Protein AF-A0A165S3S9-F1 (afdb_monomer)

Organism: NCBI:txid1314782

pLDDT: mean 87.96, std 10.77, range [38.91, 96.81]

Radius of gyration: 16.42 Å; Cα contacts (8 Å, |Δi|>4): 487; chains: 1; bounding box: 50×32×56 Å

Mean predicted aligned error: 6.02 Å

Foldseek 3Di:
DDDPPDPQPDAQPLCPPLDSPKHQWDWAWFKAWAFPPDDAPDQQHFTWFWAWDDDDDFKTKTFTFGPQRPDTDPRWTWIRDSQWIAIPSQQWTFDPLPDAADTTMTMAGNVGYDDGDSFWMWHQDDPGSVRFTWIDGSSHFWQWKWFWFDDDGTGTGIGGNRDPPDPRTDPVRIGITGMGIGHD

Nearest PDB structures (foldseek):
  5jmc-assembly2_C  TM=3.400E-01  e=2.237E-01  Clostridium botulinum
  6f0o-assembly1_A  TM=3.111E-01  e=2.014E-01  Clostridium botulinum A3 str. Loch Maree
  7wah-assembly1_A  TM=1.449E-01  e=6.756E-01  Desulfonema ishimotonii
  3gvz-assembly2_B  TM=1.678E-01  e=2.654E+00  Chromobacterium violaceum ATCC 12472
  4qfw-assembly2_B  TM=2.940E-01  e=7.605E+00  Yersinia pestis

Secondary structure (DSSP, 8-state):
-PPPPP------GGGTTS-TT-BSEEEEEEEEEEESSS--SSTT-EEEEEEEEEEETTEEEEEEEETTSSS--TT--EEEETTEEEETTTTEEE-STTSTTEE-EEEEETTEEPPPPTTEEEE--SSSGGG--EEEETTBSS-EEEEEEPSSS--EEEEES--TT-SSEEEEEEEEEEEEEEE-

Solvent-accessible surface area (backbone atoms only — not comparable to full-atom values): 9590 Å² total; per-residue (Å²): 135,83,77,79,77,76,78,77,74,84,63,36,78,33,44,60,88,55,56,97,71,40,40,24,66,50,71,64,24,23,48,17,42,24,51,75,78,53,90,55,95,45,68,53,34,49,60,44,30,48,29,86,71,47,77,56,98,51,36,41,35,27,32,37,17,37,82,67,36,93,69,64,49,77,84,47,29,31,33,34,56,65,5,15,40,34,34,67,77,73,48,20,13,33,58,45,61,80,40,75,33,31,54,33,28,28,30,27,41,82,91,38,52,47,87,42,44,52,33,36,24,42,29,77,30,80,86,46,41,75,48,30,28,29,46,21,50,69,59,40,49,78,44,35,21,42,24,37,32,48,74,99,68,66,32,40,29,36,21,27,44,69,45,91,86,40,78,62,37,40,65,90,61,43,44,47,22,34,41,21,48,41,86,97

Sequence (184 aa):
MAMPARIARDLAPSCTGLGSSAFDTLSNFALTAFNTTLPNANSTGTPLILGDDLSYHEYRQSALTTYSYPYPTPNVTFNLEVGGLVANSEDSTAVSAVYSGYEFDFMTDSKGPVTPATIFCGVPSQDACGGNPVLAINGQTNLFSICQRTGGNSFAEVVYNATSKNSGYDLSSCYSVELCIVSA

Structure (mmCIF, N/CA/C/O backbone):
data_AF-A0A165S3S9-F1
#
_entry.id   AF-A0A165S3S9-F1
#
loop_
_atom_site.group_PDB
_atom_site.id
_atom_site.type_symbol
_atom_site.label_atom_id
_atom_site.label_alt_id
_atom_site.label_comp_id
_atom_site.label_asym_id
_atom_site.label_entity_id
_atom_site.label_seq_id
_atom_site.pdbx_PDB_ins_code
_atom_site.Cartn_x
_atom_site.Cartn_y
_atom_site.Cartn_z
_atom_site.occupancy
_atom_site.B_iso_or_equiv
_atom_site.auth_seq_id
_atom_site.auth_comp_id
_atom_site.auth_asym_id
_atom_site.auth_atom_id
_atom_site.pdbx_PDB_model_num
ATOM 1 N N . MET A 1 1 ? -27.826 3.423 36.364 1.00 45.59 1 MET A N 1
ATOM 2 C CA . MET A 1 1 ? -26.355 3.393 36.216 1.00 45.59 1 MET A CA 1
ATOM 3 C C . MET A 1 1 ? -26.035 3.777 34.783 1.00 45.59 1 MET A C 1
ATOM 5 O O . MET A 1 1 ? -26.393 3.029 33.886 1.00 45.59 1 MET A O 1
ATOM 9 N N . ALA A 1 2 ? -25.488 4.973 34.562 1.00 43.62 2 ALA A N 1
ATOM 10 C CA . ALA A 1 2 ? -25.070 5.419 33.235 1.00 43.62 2 ALA A CA 1
ATOM 11 C C . ALA A 1 2 ? -23.684 4.833 32.941 1.00 43.62 2 ALA A C 1
ATOM 13 O O . ALA A 1 2 ? -22.776 4.981 33.759 1.00 43.62 2 ALA A O 1
ATOM 14 N N . MET A 1 3 ? -23.539 4.127 31.818 1.00 38.91 3 MET A N 1
ATOM 15 C CA . MET A 1 3 ? -22.225 3.682 31.358 1.00 38.91 3 MET A CA 1
ATOM 16 C C . MET A 1 3 ? -21.396 4.918 30.986 1.00 38.91 3 MET A C 1
ATOM 18 O O . MET A 1 3 ? -21.929 5.810 30.322 1.00 38.91 3 MET A O 1
ATOM 22 N N . PRO A 1 4 ? -20.124 5.006 31.408 1.00 44.53 4 PRO A N 1
ATOM 23 C CA . PRO A 1 4 ? -19.258 6.099 30.996 1.00 44.53 4 PRO A CA 1
ATOM 24 C C . PRO A 1 4 ? -19.138 6.079 29.470 1.00 44.53 4 PRO A C 1
ATOM 26 O O . PRO A 1 4 ? -18.813 5.048 28.876 1.00 44.53 4 PRO A O 1
ATOM 29 N N . ALA A 1 5 ? -19.442 7.214 28.840 1.00 51.50 5 ALA A N 1
ATOM 30 C CA . ALA A 1 5 ? -19.223 7.402 27.417 1.00 51.50 5 ALA A CA 1
ATOM 31 C C . ALA A 1 5 ? -17.739 7.150 27.132 1.00 51.50 5 ALA A C 1
ATOM 33 O O . ALA A 1 5 ? -16.872 7.791 27.730 1.00 51.50 5 ALA A O 1
ATOM 34 N N . ARG A 1 6 ? -17.437 6.186 26.253 1.00 46.47 6 ARG A N 1
ATOM 35 C CA . ARG A 1 6 ? -16.081 6.045 25.722 1.00 46.47 6 ARG A CA 1
ATOM 36 C C . ARG A 1 6 ? -15.741 7.373 25.059 1.00 46.47 6 ARG A C 1
ATOM 38 O O . ARG A 1 6 ? -16.486 7.819 24.191 1.00 46.47 6 ARG A O 1
ATOM 45 N N . ILE A 1 7 ? -14.658 8.007 25.500 1.00 52.19 7 ILE A N 1
ATOM 46 C CA . ILE A 1 7 ? -14.094 9.166 24.813 1.00 52.19 7 ILE A CA 1
ATOM 47 C C . ILE A 1 7 ? -13.787 8.678 23.399 1.00 52.19 7 ILE A C 1
ATOM 49 O O . ILE A 1 7 ? -12.947 7.794 23.222 1.00 52.19 7 ILE A O 1
ATOM 53 N N . ALA A 1 8 ? -14.550 9.166 22.420 1.00 57.81 8 ALA A N 1
ATOM 54 C CA . ALA A 1 8 ? -14.243 8.936 21.022 1.00 57.81 8 ALA A CA 1
ATOM 55 C C . ALA A 1 8 ? -12.854 9.529 20.803 1.00 57.81 8 ALA A C 1
ATOM 57 O O . ALA A 1 8 ? -12.643 10.719 21.026 1.00 57.81 8 ALA A O 1
ATOM 58 N N . ARG A 1 9 ? -11.883 8.675 20.492 1.00 70.75 9 ARG A N 1
ATOM 59 C CA . ARG A 1 9 ? -10.569 9.151 20.089 1.00 70.75 9 ARG A CA 1
ATOM 60 C C . ARG A 1 9 ? -10.750 9.850 18.747 1.00 70.75 9 ARG A C 1
ATOM 62 O O . ARG A 1 9 ? -11.356 9.267 17.848 1.00 70.75 9 ARG A O 1
ATOM 69 N N . ASP A 1 10 ? -10.226 11.063 18.630 1.00 78.94 10 ASP A N 1
ATOM 70 C CA . ASP A 1 10 ? -10.159 11.746 17.345 1.00 78.94 10 ASP A CA 1
ATOM 71 C C . ASP A 1 10 ? -9.249 10.927 1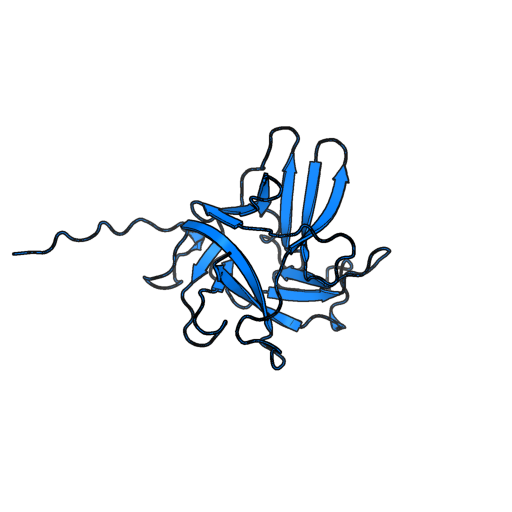6.425 1.00 78.94 10 ASP A C 1
ATOM 73 O O . ASP A 1 10 ? -8.062 10.738 16.706 1.00 78.94 10 ASP A O 1
ATOM 77 N N . LEU A 1 11 ? -9.841 10.369 15.370 1.00 84.25 11 LEU A N 1
ATOM 78 C CA . LEU A 1 11 ? -9.109 9.714 14.292 1.00 84.25 11 LEU A CA 1
ATOM 79 C C . LEU A 1 11 ? -8.249 10.748 13.560 1.00 84.25 11 LEU A C 1
ATOM 81 O O . LEU A 1 11 ? -8.596 11.933 13.516 1.00 84.25 11 LEU A O 1
ATOM 85 N N . ALA A 1 12 ? -7.172 10.291 12.921 1.00 83.12 12 ALA A N 1
ATOM 86 C CA . ALA A 1 12 ? -6.444 11.103 11.955 1.00 83.12 12 ALA A CA 1
ATOM 87 C C . ALA A 1 12 ? -7.421 11.786 10.965 1.00 83.12 12 ALA A C 1
ATOM 89 O O . ALA A 1 12 ? -8.364 11.139 10.491 1.00 83.12 12 ALA A O 1
ATOM 90 N N . PRO A 1 13 ? -7.219 13.073 10.610 1.00 86.62 13 PRO A N 1
ATOM 91 C CA . PRO A 1 13 ? -8.125 13.799 9.713 1.00 86.62 13 PRO A CA 1
ATOM 92 C C . PRO A 1 13 ? -8.366 13.097 8.370 1.00 86.62 13 PRO A C 1
ATOM 94 O O . PRO A 1 13 ? -9.454 13.212 7.805 1.00 86.62 13 PRO A O 1
ATOM 97 N N . SER A 1 14 ? -7.385 12.330 7.891 1.00 86.88 14 SER A N 1
ATOM 98 C CA . SER A 1 14 ? -7.447 11.497 6.684 1.00 86.88 14 SER A CA 1
ATOM 99 C C . SER A 1 14 ? -8.482 10.368 6.745 1.00 86.88 14 SER A C 1
ATOM 101 O O . SER A 1 14 ? -8.914 9.890 5.698 1.00 86.88 14 SER A O 1
ATOM 103 N N . CYS A 1 15 ? -8.929 9.982 7.943 1.00 90.38 15 CYS A N 1
ATOM 104 C CA . CYS A 1 15 ? -9.955 8.961 8.156 1.00 90.38 15 CYS A CA 1
ATOM 105 C C . CYS A 1 15 ? -11.375 9.534 8.253 1.00 90.38 15 CYS A C 1
ATOM 107 O O . CYS A 1 15 ? -12.340 8.792 8.459 1.00 90.38 15 CYS A O 1
ATOM 109 N N . THR A 1 16 ? -11.529 10.854 8.121 1.00 89.31 16 THR A N 1
ATOM 110 C CA . THR A 1 16 ? -12.838 11.508 8.185 1.00 89.31 16 THR A CA 1
ATOM 111 C C . THR A 1 16 ? -13.748 10.986 7.074 1.00 89.31 16 THR A C 1
ATOM 113 O O . THR A 1 16 ? -13.378 10.976 5.906 1.00 89.31 16 THR A O 1
ATOM 116 N N . GLY A 1 17 ? -14.966 10.577 7.433 1.00 87.94 17 GLY A N 1
ATOM 117 C CA . GLY A 1 17 ? -15.966 10.101 6.470 1.00 87.94 17 GLY A CA 1
ATOM 118 C C . GLY A 1 17 ? -15.916 8.600 6.164 1.00 87.94 17 GLY A C 1
ATOM 119 O O . GLY A 1 17 ? -16.824 8.108 5.504 1.00 87.94 17 GLY A O 1
ATOM 120 N N . LEU A 1 18 ? -14.949 7.853 6.711 1.00 90.06 18 LEU A N 1
ATOM 121 C CA . LEU A 1 18 ? -14.844 6.391 6.553 1.00 90.06 18 LEU A CA 1
ATOM 122 C C . LEU A 1 18 ? -15.777 5.585 7.481 1.00 90.06 18 LEU A C 1
ATOM 124 O O . LEU A 1 18 ? -15.717 4.359 7.532 1.00 90.06 18 LEU A O 1
ATOM 128 N N . GLY A 1 19 ? -16.652 6.269 8.223 1.00 87.94 19 GLY A N 1
ATOM 129 C CA . GLY A 1 19 ? -17.571 5.666 9.186 1.00 87.94 19 GLY A CA 1
ATOM 130 C C . GLY A 1 19 ? -17.011 5.594 10.609 1.00 87.94 19 GLY A C 1
ATOM 131 O O . GLY A 1 19 ? -15.822 5.764 10.860 1.00 87.94 19 GLY A O 1
ATOM 132 N N . SER A 1 20 ? -17.893 5.340 11.579 1.00 86.25 20 SER A N 1
ATOM 133 C CA . SER A 1 20 ? -17.573 5.396 13.017 1.00 86.25 20 SER A CA 1
ATOM 134 C C . SER A 1 20 ? -16.689 4.255 13.527 1.00 86.25 20 SER A C 1
ATOM 136 O O . SER A 1 20 ? -16.377 4.206 14.713 1.00 86.25 20 SER A O 1
ATOM 138 N N . SER A 1 21 ? -16.365 3.294 12.666 1.00 91.00 21 SER A N 1
ATOM 139 C CA . SER A 1 21 ? -15.572 2.109 12.999 1.00 91.00 21 SER A CA 1
ATOM 140 C C . SER A 1 21 ? -14.260 2.033 12.216 1.00 91.00 21 SER A C 1
ATOM 142 O O . SER A 1 21 ? -13.526 1.058 12.361 1.00 91.00 21 SER A O 1
ATOM 144 N N . ALA A 1 22 ? -13.937 3.077 11.444 1.00 94.56 22 ALA A N 1
ATOM 145 C CA . ALA A 1 22 ? -12.595 3.264 10.919 1.00 94.56 22 ALA A CA 1
ATOM 146 C C . ALA A 1 22 ? -11.588 3.446 12.066 1.00 94.56 22 ALA A C 1
ATOM 148 O O . ALA A 1 22 ? -11.933 3.928 13.149 1.00 94.56 22 ALA A O 1
ATOM 149 N N . PHE A 1 23 ? -10.342 3.054 11.825 1.00 95.19 23 PHE A N 1
ATOM 150 C CA . PHE A 1 23 ? -9.256 3.142 12.793 1.00 95.19 23 PHE A CA 1
ATOM 151 C C . PHE A 1 23 ? -7.967 3.622 12.132 1.00 95.19 23 PHE A C 1
ATOM 153 O O . PHE A 1 23 ? -7.699 3.340 10.970 1.00 95.19 23 PHE A O 1
ATOM 160 N N . ASP A 1 24 ? -7.154 4.340 12.895 1.00 95.31 24 ASP A N 1
ATOM 161 C CA . ASP A 1 24 ? -5.867 4.895 12.467 1.00 95.31 24 ASP A CA 1
ATOM 162 C C . ASP A 1 24 ? -4.694 4.292 13.256 1.00 95.31 24 ASP A C 1
ATOM 164 O O . ASP A 1 24 ? -3.559 4.756 13.150 1.00 95.31 24 ASP A O 1
ATOM 168 N N . THR A 1 25 ? -4.968 3.272 14.077 1.00 95.50 25 THR A N 1
ATOM 169 C CA . THR A 1 25 ? -3.953 2.524 14.816 1.00 95.50 25 THR A CA 1
ATOM 170 C C . THR A 1 25 ? -4.240 1.036 14.853 1.00 95.50 25 THR A C 1
ATOM 172 O O . THR A 1 25 ? -5.338 0.636 15.240 1.00 95.50 25 THR A O 1
ATOM 175 N N . LEU A 1 26 ? -3.233 0.236 14.516 1.00 96.75 26 LEU A N 1
ATOM 176 C CA . LEU A 1 26 ? -3.233 -1.223 14.577 1.00 96.75 26 LEU A CA 1
ATOM 177 C C . LEU A 1 26 ? -1.781 -1.703 14.521 1.00 96.75 26 LEU A C 1
ATOM 179 O O . LEU A 1 26 ? -0.993 -1.128 13.785 1.00 96.75 26 LEU A O 1
ATOM 183 N N . SER A 1 27 ? -1.409 -2.744 15.255 1.00 96.69 27 SER A N 1
ATOM 184 C CA . SER A 1 27 ? -0.044 -3.279 15.223 1.00 96.69 27 SER A CA 1
ATOM 185 C C . SER A 1 27 ? -0.010 -4.720 14.737 1.00 96.69 27 SER A C 1
ATOM 187 O O . SER A 1 27 ? -0.986 -5.453 14.898 1.00 96.69 27 SER A O 1
ATOM 189 N N . ASN A 1 28 ? 1.137 -5.117 14.184 1.00 95.88 28 ASN A N 1
ATOM 190 C CA . ASN A 1 28 ? 1.455 -6.490 13.792 1.00 95.88 28 ASN A CA 1
ATOM 191 C C . ASN A 1 28 ? 0.394 -7.127 12.883 1.00 95.88 28 ASN A C 1
ATOM 193 O O . ASN A 1 28 ? -0.176 -8.171 13.201 1.00 95.88 28 ASN A O 1
ATOM 197 N N . PHE A 1 29 ? 0.130 -6.495 11.745 1.00 96.81 29 PHE A N 1
ATOM 198 C CA . PHE A 1 29 ? -0.721 -7.067 10.703 1.00 96.81 29 PHE A CA 1
ATOM 199 C C . PHE A 1 29 ? 0.069 -7.314 9.422 1.00 96.81 29 PHE A C 1
ATOM 201 O O . PHE A 1 29 ? 1.151 -6.765 9.229 1.00 96.81 29 PHE A O 1
ATOM 208 N N . ALA A 1 30 ? -0.475 -8.138 8.538 1.00 96.00 30 ALA A N 1
ATOM 209 C CA . ALA A 1 30 ? 0.028 -8.318 7.187 1.00 96.00 30 ALA A CA 1
ATOM 210 C C . ALA A 1 30 ? -0.948 -7.697 6.183 1.00 96.00 30 ALA A C 1
ATOM 212 O O . ALA A 1 30 ? -2.140 -7.527 6.462 1.00 96.00 30 ALA A O 1
ATOM 213 N N . LEU A 1 31 ? -0.428 -7.358 5.006 1.00 95.62 31 LEU A N 1
ATOM 214 C CA . LEU A 1 31 ? -1.230 -6.873 3.892 1.00 95.62 31 LEU A CA 1
ATOM 215 C C . LEU A 1 31 ? -1.381 -7.967 2.841 1.00 95.62 31 LEU A C 1
ATOM 217 O O . LEU A 1 31 ? -0.453 -8.709 2.526 1.00 95.62 31 LEU A O 1
ATOM 221 N N . THR A 1 32 ? -2.577 -8.050 2.283 1.00 95.06 32 THR A N 1
ATOM 222 C CA . THR A 1 32 ? -2.899 -8.915 1.146 1.00 95.06 32 THR A CA 1
ATOM 223 C C 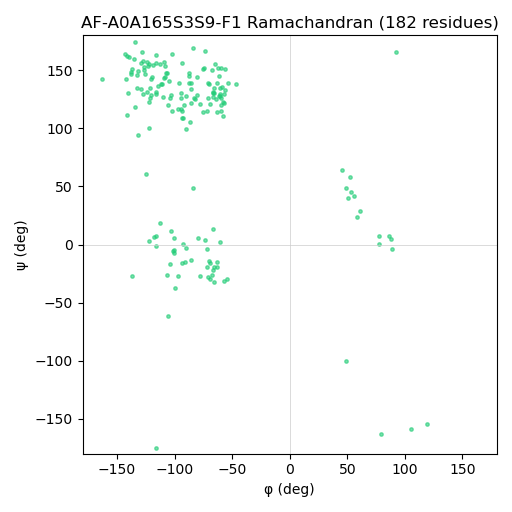. THR A 1 32 ? -3.658 -8.082 0.118 1.00 95.06 32 THR A C 1
ATOM 225 O O . THR A 1 32 ? -4.336 -7.122 0.470 1.00 95.06 32 THR A O 1
ATOM 228 N N . ALA A 1 33 ? -3.523 -8.406 -1.161 1.00 94.81 33 ALA A N 1
ATOM 229 C CA . ALA A 1 33 ? -4.252 -7.773 -2.244 1.00 94.81 33 ALA A CA 1
ATOM 230 C C . ALA A 1 33 ? -5.391 -8.681 -2.697 1.00 94.81 33 ALA A C 1
ATOM 232 O O . ALA A 1 33 ? -5.166 -9.766 -3.242 1.00 94.81 33 ALA A O 1
ATOM 233 N N . PHE A 1 34 ? -6.617 -8.223 -2.491 1.00 94.62 34 PHE A N 1
ATOM 234 C CA . PHE A 1 34 ? -7.821 -8.895 -2.944 1.00 94.62 34 PHE A CA 1
ATOM 235 C C . PHE A 1 34 ? -8.241 -8.335 -4.297 1.00 94.62 34 PHE A C 1
ATOM 237 O O . PHE A 1 34 ? -8.555 -7.155 -4.426 1.00 94.62 34 PHE A O 1
ATOM 244 N N . ASN A 1 35 ? -8.228 -9.183 -5.320 1.00 93.62 35 ASN A N 1
ATOM 245 C CA . ASN A 1 35 ? -8.624 -8.815 -6.672 1.00 93.62 35 ASN A CA 1
ATOM 246 C C . ASN A 1 35 ? -10.124 -8.500 -6.719 1.00 93.62 35 ASN A C 1
ATOM 248 O O . ASN A 1 35 ? -10.941 -9.318 -6.301 1.00 93.62 35 ASN A O 1
ATOM 252 N N . THR A 1 36 ? -10.489 -7.329 -7.238 1.00 91.31 36 THR A N 1
ATOM 253 C CA . THR A 1 36 ? -11.895 -6.917 -7.399 1.00 91.31 36 THR A CA 1
ATOM 254 C C . THR A 1 36 ? -12.412 -7.099 -8.825 1.00 91.31 36 THR A C 1
ATOM 256 O O . THR A 1 36 ? -13.602 -6.942 -9.082 1.00 91.31 36 THR A O 1
ATOM 259 N N . THR A 1 37 ? -11.527 -7.449 -9.759 1.00 86.00 37 THR A N 1
ATOM 260 C CA . THR A 1 37 ? -11.825 -7.604 -11.189 1.00 86.00 37 THR A CA 1
ATOM 261 C C . THR A 1 37 ? -12.031 -9.069 -11.583 1.00 86.00 37 THR A C 1
ATOM 263 O O . THR A 1 37 ? -12.883 -9.376 -12.415 1.00 86.00 37 THR A O 1
ATOM 266 N N . LEU A 1 38 ? -11.255 -9.986 -10.996 1.00 79.81 38 LEU A N 1
ATOM 267 C CA . LEU A 1 38 ? -11.275 -11.422 -11.286 1.00 79.81 38 LEU A CA 1
ATOM 268 C C . LEU A 1 38 ? -11.453 -12.245 -10.000 1.00 79.81 38 LEU A C 1
ATOM 270 O O . LEU A 1 38 ? -11.112 -11.766 -8.917 1.00 79.81 38 LEU A O 1
ATOM 274 N N . PRO A 1 39 ? -11.942 -13.498 -10.096 1.00 82.44 39 PRO A N 1
ATOM 275 C CA . PRO A 1 39 ? -12.036 -14.388 -8.944 1.00 82.44 39 PRO A CA 1
ATOM 276 C C . PRO A 1 39 ? -10.678 -14.589 -8.262 1.00 82.44 39 PRO A C 1
ATOM 278 O O . PRO A 1 39 ? -9.679 -14.890 -8.916 1.00 82.44 39 PRO A O 1
ATOM 281 N N . ASN A 1 40 ? -10.655 -14.467 -6.936 1.00 82.94 40 ASN A N 1
ATOM 282 C CA . ASN A 1 40 ? -9.468 -14.756 -6.139 1.00 82.94 40 ASN A CA 1
ATOM 283 C C . ASN A 1 40 ? -9.326 -16.264 -5.911 1.00 82.94 40 ASN A C 1
ATOM 285 O O . ASN A 1 40 ? -10.317 -16.961 -5.696 1.00 82.94 40 ASN A O 1
ATOM 289 N N . ALA A 1 41 ? -8.086 -16.756 -5.889 1.00 78.75 41 ALA A N 1
ATOM 290 C CA . ALA A 1 41 ? -7.804 -18.145 -5.524 1.00 78.75 41 ALA A CA 1
ATOM 291 C C . ALA A 1 41 ? -8.155 -18.443 -4.052 1.00 78.75 41 ALA A C 1
ATOM 293 O O . ALA A 1 41 ? -8.582 -19.549 -3.737 1.00 78.75 41 ALA A O 1
ATOM 294 N N . ASN A 1 42 ? -8.014 -17.441 -3.176 1.00 80.06 42 ASN A N 1
ATOM 295 C CA . ASN A 1 42 ? -8.285 -17.518 -1.741 1.00 80.06 42 ASN A CA 1
ATOM 296 C C . ASN A 1 42 ? -9.199 -16.364 -1.304 1.00 80.06 42 ASN A C 1
ATOM 298 O O . ASN A 1 42 ? -9.200 -15.299 -1.920 1.00 80.06 42 ASN A O 1
ATOM 302 N N . SER A 1 43 ? -9.919 -16.533 -0.193 1.00 80.75 43 SER A N 1
ATOM 303 C CA . SER A 1 43 ? -10.813 -15.500 0.361 1.00 80.75 43 SER A CA 1
ATOM 304 C C . SER A 1 43 ? -10.091 -14.244 0.864 1.00 80.75 43 SER A C 1
ATOM 306 O O . SER A 1 43 ? -10.719 -13.197 0.997 1.00 80.75 43 SER A O 1
ATOM 308 N N . THR A 1 44 ? -8.786 -14.333 1.124 1.00 78.94 44 THR A N 1
ATOM 309 C CA . THR A 1 44 ? -7.944 -13.232 1.614 1.00 78.94 44 THR A CA 1
ATOM 310 C C . THR A 1 44 ? -7.104 -12.571 0.519 1.00 78.94 44 THR A C 1
ATOM 312 O O . THR A 1 44 ? -6.447 -11.579 0.790 1.00 78.94 44 THR A O 1
ATOM 315 N N . GLY A 1 45 ? -7.118 -13.078 -0.718 1.00 87.81 45 GLY A N 1
ATOM 316 C CA . GLY A 1 45 ? -6.297 -12.537 -1.807 1.00 87.81 45 GLY A CA 1
ATOM 317 C C . GLY A 1 45 ? -4.828 -12.984 -1.783 1.00 87.81 45 GLY A C 1
ATOM 318 O O . GLY A 1 45 ? -4.465 -13.986 -1.159 1.00 87.81 45 GLY A O 1
ATOM 319 N N . THR A 1 46 ? -3.986 -12.262 -2.522 1.00 91.75 46 THR A N 1
ATOM 320 C CA . THR A 1 46 ? -2.551 -12.540 -2.689 1.00 91.75 46 THR A CA 1
ATOM 321 C C . THR A 1 46 ? -1.746 -11.808 -1.617 1.00 91.75 46 THR A C 1
ATOM 323 O O . THR A 1 46 ? -1.897 -10.595 -1.500 1.00 91.75 46 THR A O 1
ATOM 326 N N . PRO A 1 47 ? -0.867 -12.469 -0.848 1.00 93.12 47 PRO A N 1
ATOM 327 C CA . PRO A 1 47 ? -0.042 -11.770 0.132 1.00 93.12 47 PRO A CA 1
ATOM 328 C C . PRO A 1 47 ? 0.882 -10.733 -0.502 1.00 93.12 47 PRO A C 1
ATOM 330 O O . PRO A 1 47 ? 1.408 -10.940 -1.602 1.00 93.12 47 PRO A O 1
ATOM 333 N N . LEU A 1 48 ? 1.086 -9.642 0.230 1.00 94.31 48 LEU A N 1
ATOM 334 C CA . LEU A 1 48 ? 1.982 -8.565 -0.144 1.00 94.31 48 LEU A CA 1
ATOM 335 C C . LEU A 1 48 ? 3.225 -8.569 0.739 1.00 94.31 48 LEU A C 1
ATOM 337 O O . LEU A 1 48 ? 3.173 -8.865 1.931 1.00 94.31 48 LEU A O 1
ATOM 341 N N . ILE A 1 49 ? 4.341 -8.229 0.119 1.00 94.38 49 ILE A N 1
ATOM 342 C CA . ILE A 1 49 ? 5.676 -8.175 0.704 1.00 94.38 49 ILE A CA 1
ATOM 343 C C . ILE A 1 49 ? 6.355 -6.871 0.284 1.00 94.38 49 ILE A C 1
ATOM 345 O O . ILE A 1 49 ? 5.834 -6.127 -0.545 1.00 94.38 49 ILE A O 1
ATOM 349 N N . LEU A 1 50 ? 7.536 -6.607 0.833 1.00 92.88 50 LEU A N 1
ATOM 350 C CA . LEU A 1 50 ? 8.404 -5.539 0.354 1.00 92.88 50 LEU A CA 1
ATOM 351 C C . LEU A 1 50 ? 9.408 -6.106 -0.645 1.00 92.88 50 LEU A C 1
ATOM 353 O O . LEU A 1 50 ? 10.039 -7.132 -0.379 1.00 92.88 50 LEU A O 1
ATOM 357 N N . GLY A 1 51 ? 9.515 -5.447 -1.796 1.00 89.81 51 GLY A N 1
ATOM 358 C CA . GLY A 1 51 ? 10.572 -5.678 -2.772 1.00 89.81 51 GLY A CA 1
ATOM 359 C C . GLY A 1 51 ? 11.487 -4.463 -2.846 1.00 89.81 51 GLY A C 1
ATOM 360 O O . GLY A 1 51 ? 11.002 -3.334 -2.826 1.00 89.81 51 GLY A O 1
ATOM 361 N N . ASP A 1 52 ? 12.799 -4.685 -2.923 1.00 84.25 52 ASP A N 1
ATOM 362 C CA . ASP A 1 52 ? 13.751 -3.586 -3.099 1.00 84.25 52 ASP A CA 1
ATO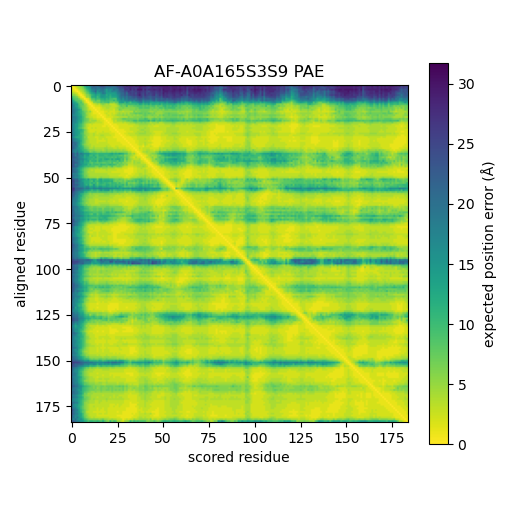M 363 C C . ASP A 1 52 ? 13.490 -2.863 -4.421 1.00 84.25 52 ASP A C 1
ATOM 365 O O . ASP A 1 52 ? 13.461 -3.491 -5.482 1.00 84.25 52 ASP A O 1
ATOM 369 N N . ASP A 1 53 ? 13.353 -1.541 -4.352 1.00 81.44 53 ASP A N 1
ATOM 370 C CA . ASP A 1 53 ? 13.262 -0.698 -5.541 1.00 81.44 53 ASP A CA 1
ATOM 371 C C . ASP A 1 53 ? 14.568 0.077 -5.752 1.00 81.44 53 ASP A C 1
ATOM 373 O O . ASP A 1 53 ? 15.295 -0.128 -6.728 1.00 81.44 53 ASP A O 1
ATOM 377 N N . LEU A 1 54 ? 14.922 0.922 -4.782 1.00 83.56 54 LEU A N 1
ATOM 378 C CA . LEU A 1 54 ? 16.109 1.765 -4.846 1.00 83.56 54 LEU A CA 1
ATOM 379 C C . LEU A 1 54 ? 16.891 1.688 -3.540 1.00 83.56 54 LEU A C 1
ATOM 381 O O . LEU A 1 54 ? 16.347 1.806 -2.448 1.00 83.56 54 LEU A O 1
ATOM 385 N N . SER A 1 55 ? 18.206 1.538 -3.658 1.00 82.94 55 SER A N 1
ATOM 386 C CA . SER A 1 55 ? 19.127 1.639 -2.531 1.00 82.94 55 SER A CA 1
ATOM 387 C C . SER A 1 55 ? 20.308 2.504 -2.944 1.00 82.94 55 SER A C 1
ATOM 389 O O . SER A 1 55 ? 21.018 2.195 -3.904 1.00 82.94 55 SER A O 1
ATOM 391 N N . TYR A 1 56 ? 20.486 3.628 -2.255 1.00 83.19 56 TYR A N 1
ATOM 392 C CA . TYR A 1 56 ? 21.559 4.574 -2.524 1.00 83.19 56 TYR A CA 1
ATOM 393 C C . TYR A 1 56 ? 22.111 5.147 -1.221 1.00 83.19 56 TYR A C 1
ATOM 395 O O . TYR A 1 56 ? 21.450 5.927 -0.540 1.00 83.19 56 TYR A O 1
ATOM 403 N N . HIS A 1 57 ? 23.355 4.783 -0.900 1.00 83.94 57 HIS A N 1
ATOM 404 C CA . HIS A 1 57 ? 24.044 5.137 0.344 1.00 83.94 57 HIS A CA 1
ATOM 405 C C . HIS A 1 57 ? 23.206 4.862 1.599 1.00 83.94 57 HIS A C 1
ATOM 407 O O . HIS A 1 57 ? 23.139 3.740 2.085 1.00 83.94 57 HIS A O 1
ATOM 413 N N . GLU A 1 58 ? 22.615 5.927 2.120 1.00 84.19 58 GLU A N 1
ATOM 414 C CA . GLU A 1 58 ? 21.902 6.030 3.380 1.00 84.19 58 GLU A CA 1
ATOM 415 C C . GLU A 1 58 ? 20.391 6.044 3.160 1.00 84.19 58 GLU A C 1
ATOM 417 O O . GLU A 1 58 ? 19.659 6.389 4.069 1.00 84.19 58 GLU A O 1
ATOM 422 N N . TYR A 1 59 ? 19.924 5.733 1.955 1.00 86.81 59 TYR A N 1
ATOM 423 C CA . TYR A 1 59 ? 18.525 5.781 1.568 1.00 86.81 59 TYR A CA 1
ATOM 424 C C . TYR A 1 59 ? 18.118 4.449 0.949 1.00 86.81 59 TYR A C 1
ATOM 426 O O . TYR A 1 59 ? 18.786 3.957 0.033 1.00 86.81 59 TYR A O 1
ATOM 434 N N . ARG A 1 60 ? 17.010 3.883 1.432 1.00 89.75 60 ARG A N 1
ATOM 435 C CA . ARG A 1 60 ? 16.388 2.692 0.850 1.00 89.75 60 ARG A CA 1
ATOM 436 C C . ARG A 1 60 ? 14.905 2.949 0.625 1.00 89.75 60 ARG A C 1
ATOM 438 O O . ARG A 1 60 ? 14.219 3.457 1.510 1.00 89.75 60 ARG A O 1
ATOM 445 N N . GLN A 1 61 ? 14.448 2.574 -0.559 1.00 90.94 61 GLN A N 1
ATOM 446 C CA . GLN A 1 61 ? 13.064 2.581 -0.993 1.00 90.94 61 GLN A CA 1
ATOM 447 C C . GLN A 1 61 ? 12.678 1.154 -1.373 1.00 90.94 61 GLN A C 1
ATOM 449 O O . GLN A 1 61 ? 13.365 0.503 -2.168 1.00 90.94 61 GLN A O 1
ATOM 454 N N . SER A 1 62 ? 11.572 0.695 -0.807 1.00 91.75 62 SER A N 1
ATOM 455 C CA . SER A 1 62 ? 11.009 -0.626 -1.052 1.00 91.75 62 SER A CA 1
ATOM 456 C C . SER A 1 62 ? 9.574 -0.465 -1.532 1.00 91.75 62 SER A C 1
ATOM 458 O O . SER A 1 62 ? 8.791 0.234 -0.890 1.00 91.75 62 SER A O 1
ATOM 460 N N . ALA A 1 63 ? 9.216 -1.131 -2.622 1.00 92.38 63 ALA A N 1
ATOM 461 C CA . ALA A 1 63 ? 7.859 -1.135 -3.149 1.00 92.38 63 ALA A CA 1
ATOM 462 C C . ALA A 1 63 ? 7.032 -2.253 -2.500 1.00 92.38 63 ALA A C 1
ATOM 464 O O . ALA A 1 63 ? 7.539 -3.339 -2.190 1.00 92.38 63 ALA A O 1
ATOM 465 N N . LEU A 1 64 ? 5.734 -2.016 -2.324 1.00 93.88 64 LEU A N 1
ATOM 466 C CA . LEU A 1 64 ? 4.784 -3.048 -1.926 1.00 93.88 64 LEU A CA 1
ATOM 467 C C . LEU A 1 64 ? 4.497 -3.953 -3.130 1.00 93.88 64 LEU A C 1
ATOM 469 O O . LEU A 1 64 ? 3.916 -3.528 -4.128 1.00 93.88 64 LEU A O 1
ATOM 473 N N . THR A 1 65 ? 4.907 -5.213 -3.047 1.00 94.06 65 THR A N 1
ATOM 474 C CA . THR A 1 65 ? 4.895 -6.156 -4.171 1.00 94.06 65 THR A CA 1
ATOM 475 C C . THR A 1 65 ? 4.207 -7.462 -3.816 1.00 94.06 65 THR A C 1
ATOM 477 O O . THR A 1 65 ? 3.942 -7.770 -2.656 1.00 94.06 65 THR A O 1
ATOM 480 N N . THR A 1 66 ? 3.892 -8.252 -4.837 1.00 92.31 66 THR A N 1
ATOM 481 C CA . THR A 1 66 ? 3.484 -9.652 -4.659 1.00 92.31 66 THR A CA 1
ATOM 482 C C . THR A 1 66 ? 4.710 -10.564 -4.557 1.00 92.31 66 THR A C 1
ATOM 484 O O . THR A 1 66 ? 5.816 -10.189 -4.942 1.00 92.31 66 THR A O 1
ATOM 487 N N . TYR A 1 67 ? 4.510 -11.829 -4.175 1.00 86.88 67 TYR A N 1
ATOM 488 C CA . TYR A 1 67 ? 5.555 -12.870 -4.192 1.00 86.88 67 TYR A CA 1
ATOM 489 C C . TYR A 1 67 ? 6.177 -13.179 -5.573 1.00 86.88 67 TYR A C 1
ATOM 491 O O . TYR A 1 67 ? 7.021 -14.065 -5.675 1.00 86.88 67 TYR A O 1
ATOM 499 N N . SER A 1 68 ? 5.786 -12.472 -6.638 1.00 84.69 68 SER A N 1
ATOM 500 C CA . SER A 1 68 ? 6.503 -12.511 -7.919 1.00 84.69 68 SER A CA 1
ATOM 501 C C . SER A 1 68 ? 7.870 -11.814 -7.869 1.00 84.69 68 SER A C 1
ATOM 503 O O . 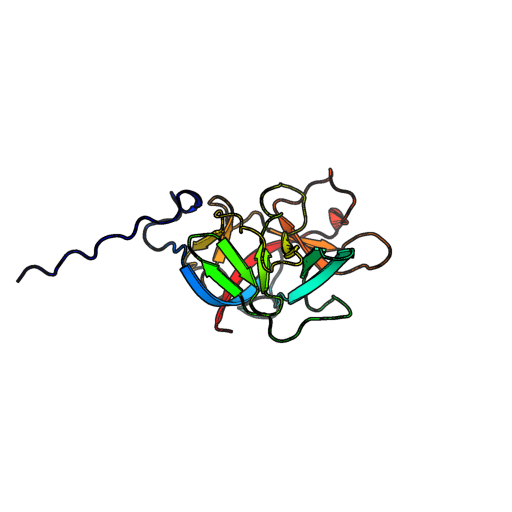SER A 1 68 ? 8.681 -12.022 -8.771 1.00 84.69 68 SER A O 1
ATOM 505 N N . TYR A 1 69 ? 8.146 -11.013 -6.832 1.00 86.25 69 TYR A N 1
ATOM 506 C CA . TYR A 1 69 ? 9.450 -10.384 -6.644 1.00 86.25 69 TYR A CA 1
ATOM 507 C C . TYR A 1 69 ? 10.549 -11.439 -6.369 1.00 86.25 69 TYR A C 1
ATOM 509 O O . TYR A 1 69 ? 10.359 -12.287 -5.495 1.00 86.25 69 TYR A O 1
ATOM 517 N N . PRO A 1 70 ? 11.708 -11.410 -7.066 1.00 83.31 70 PRO A N 1
ATOM 518 C CA . PRO A 1 70 ? 12.725 -12.466 -6.960 1.00 83.31 70 PRO A CA 1
ATOM 519 C C . PRO A 1 70 ? 13.428 -12.578 -5.600 1.00 83.31 70 PRO A C 1
ATOM 521 O O . PRO A 1 70 ? 13.987 -13.632 -5.294 1.00 83.31 70 PRO A O 1
ATOM 524 N N . TYR A 1 71 ? 13.420 -11.512 -4.796 1.00 84.19 71 TYR A N 1
ATOM 525 C CA . TYR A 1 71 ? 14.143 -11.439 -3.521 1.00 84.19 71 TYR A CA 1
ATOM 526 C C . TYR A 1 71 ? 13.196 -11.071 -2.370 1.00 84.19 71 TYR A C 1
ATOM 528 O O . TYR A 1 71 ? 13.344 -10.015 -1.763 1.00 84.19 71 TYR A O 1
ATOM 536 N N . PRO A 1 72 ? 12.172 -11.893 -2.091 1.00 79.75 72 PRO A N 1
ATOM 537 C CA . PRO A 1 72 ? 11.118 -11.514 -1.165 1.00 79.75 72 PRO A CA 1
ATOM 538 C C . PRO A 1 72 ? 11.645 -11.393 0.268 1.00 79.75 72 PRO A C 1
ATOM 540 O O . PRO A 1 72 ? 12.268 -12.328 0.775 1.00 79.75 72 PRO A O 1
ATOM 543 N N . THR A 1 73 ? 11.323 -10.293 0.954 1.00 81.44 73 THR A N 1
ATOM 544 C CA . THR A 1 73 ? 11.482 -10.208 2.413 1.00 81.44 73 THR A CA 1
ATOM 545 C C . THR A 1 73 ? 10.400 -11.084 3.064 1.00 81.44 73 THR A C 1
ATOM 547 O O . THR A 1 73 ? 9.209 -10.816 2.885 1.00 81.44 73 THR A O 1
ATOM 550 N N . PRO A 1 74 ? 10.744 -12.177 3.772 1.00 78.38 74 PRO A N 1
ATOM 551 C CA . PRO A 1 74 ? 9.743 -13.038 4.392 1.00 78.38 74 PRO A CA 1
ATOM 552 C C . PRO A 1 74 ? 9.149 -12.378 5.642 1.00 78.38 74 PRO A C 1
ATOM 554 O O . PRO A 1 74 ? 9.830 -11.633 6.341 1.00 78.38 74 PRO A O 1
ATOM 557 N N . ASN A 1 75 ? 7.900 -12.727 5.966 1.00 83.44 75 ASN A N 1
ATOM 558 C CA . ASN A 1 75 ? 7.218 -12.326 7.205 1.00 83.44 75 ASN A CA 1
ATOM 559 C C . ASN A 1 75 ? 7.174 -10.804 7.430 1.00 83.44 75 ASN A C 1
ATOM 561 O O . ASN A 1 75 ? 7.379 -10.328 8.548 1.00 83.44 75 ASN A O 1
ATOM 565 N N . VAL A 1 76 ? 6.911 -10.039 6.366 1.00 91.44 76 VAL A N 1
ATOM 566 C CA . VAL A 1 76 ? 6.676 -8.598 6.493 1.00 91.44 76 VAL A CA 1
ATOM 567 C C . VAL A 1 76 ? 5.418 -8.375 7.321 1.00 91.44 76 VAL A C 1
ATOM 569 O O . VAL A 1 76 ? 4.344 -8.884 6.999 1.00 91.44 76 VAL A O 1
ATOM 572 N N . THR A 1 77 ? 5.560 -7.588 8.380 1.00 95.69 77 THR A N 1
ATOM 573 C CA . THR A 1 77 ? 4.440 -7.100 9.179 1.00 95.69 77 THR A CA 1
ATOM 574 C C . THR A 1 77 ? 4.450 -5.584 9.199 1.00 95.69 77 THR A C 1
ATOM 576 O O . THR A 1 77 ? 5.489 -4.947 9.010 1.00 95.69 77 THR A O 1
ATOM 579 N N . PHE A 1 78 ? 3.280 -5.011 9.430 1.00 96.31 78 PHE A N 1
ATOM 580 C CA . PHE A 1 78 ? 3.046 -3.584 9.396 1.00 96.31 78 PHE A CA 1
ATOM 581 C C . PHE A 1 78 ? 2.396 -3.106 10.690 1.00 96.31 78 PHE A C 1
ATOM 583 O O . PHE A 1 78 ? 1.662 -3.849 11.354 1.00 96.31 78 PHE A O 1
ATOM 590 N N . ASN A 1 79 ? 2.639 -1.838 11.003 1.00 96.69 79 ASN A N 1
ATOM 591 C CA . ASN A 1 79 ? 1.912 -1.077 12.002 1.00 96.69 79 ASN A CA 1
ATOM 592 C C . ASN A 1 79 ? 1.256 0.133 11.344 1.00 96.69 79 ASN A C 1
ATOM 594 O O . ASN A 1 79 ? 1.807 0.769 10.450 1.00 96.69 79 AS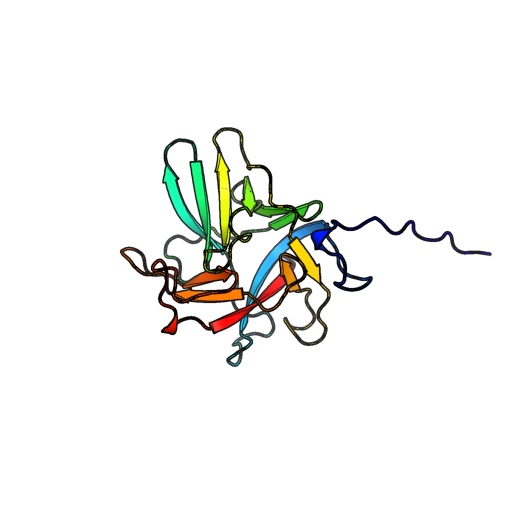N A O 1
ATOM 598 N N . LEU A 1 80 ? 0.071 0.459 11.832 1.00 95.31 80 LEU A N 1
ATOM 599 C CA . LEU A 1 80 ? -0.644 1.685 11.570 1.00 95.31 80 LEU A CA 1
ATOM 600 C C . LEU A 1 80 ? -0.532 2.523 12.846 1.00 95.31 80 LEU A C 1
ATOM 602 O O . LEU A 1 80 ? -0.935 2.080 13.924 1.00 95.31 80 LEU A O 1
ATOM 606 N N . GLU A 1 81 ? 0.050 3.707 12.732 1.00 94.38 81 GLU A N 1
ATOM 607 C CA . GLU A 1 81 ? 0.430 4.572 13.844 1.00 94.38 81 GLU A CA 1
ATOM 608 C C . GLU A 1 81 ? -0.067 5.993 13.582 1.00 94.38 81 GLU A C 1
ATOM 610 O O . GLU A 1 81 ? 0.573 6.786 12.897 1.00 94.38 81 GLU A O 1
ATOM 615 N N . VAL A 1 82 ? -1.252 6.314 14.111 1.00 93.50 82 VAL A N 1
ATOM 616 C CA . VAL A 1 82 ? -1.901 7.631 13.952 1.00 93.50 82 VAL A CA 1
ATOM 617 C C . VAL A 1 82 ? -2.009 8.014 12.468 1.00 93.50 82 VAL A C 1
ATOM 619 O O . VAL A 1 82 ? -1.670 9.113 12.030 1.00 93.50 82 VAL A O 1
ATOM 622 N N . GLY A 1 83 ? -2.439 7.036 11.675 1.00 93.06 83 GLY A N 1
ATOM 623 C CA . GLY A 1 83 ? -2.603 7.132 10.233 1.00 93.06 83 GLY A CA 1
ATOM 624 C C . GLY A 1 83 ? -1.316 7.045 9.415 1.00 93.06 83 GLY A C 1
ATOM 625 O O . GLY A 1 83 ? -1.390 7.130 8.194 1.00 93.06 83 GLY A O 1
ATOM 626 N N . GLY A 1 84 ? -0.150 6.883 10.044 1.00 94.44 84 GLY A N 1
ATOM 627 C CA . GLY A 1 84 ? 1.094 6.514 9.371 1.00 94.44 84 GLY A CA 1
ATOM 628 C C . GLY A 1 84 ? 1.215 5.000 9.222 1.00 94.44 84 GLY A C 1
ATOM 629 O O . GLY A 1 84 ? 0.879 4.276 10.152 1.00 94.44 84 GLY A O 1
ATOM 630 N N . LEU A 1 85 ? 1.687 4.508 8.077 1.00 95.00 85 LEU A N 1
ATOM 631 C CA . LEU A 1 85 ? 1.934 3.079 7.867 1.00 95.00 85 LEU A CA 1
ATOM 632 C C . LEU A 1 85 ? 3.440 2.792 7.944 1.00 95.00 85 LEU A C 1
ATOM 634 O O . LEU A 1 85 ? 4.228 3.418 7.237 1.00 95.00 85 LEU A O 1
ATOM 638 N N . VAL A 1 86 ? 3.823 1.846 8.797 1.00 95.25 86 VAL A N 1
ATOM 639 C CA . VAL A 1 86 ? 5.209 1.458 9.091 1.00 95.25 86 VAL A CA 1
ATOM 640 C C . VAL A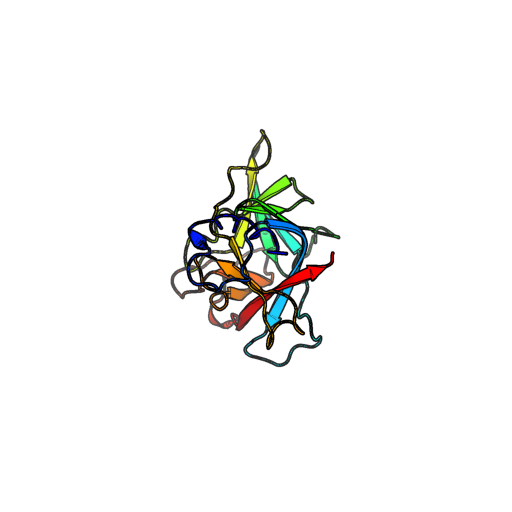 1 86 ? 5.381 -0.021 8.774 1.00 95.25 86 VAL A C 1
ATOM 642 O O . VAL A 1 86 ? 4.534 -0.827 9.153 1.00 95.25 86 VAL A O 1
ATOM 645 N N . ALA A 1 87 ? 6.461 -0.394 8.098 1.00 94.62 87 ALA A N 1
ATOM 646 C CA . ALA A 1 87 ? 6.852 -1.778 7.887 1.00 94.62 87 ALA A CA 1
ATOM 647 C C . ALA A 1 87 ? 7.908 -2.194 8.918 1.00 94.62 87 ALA A C 1
ATOM 649 O O . ALA A 1 8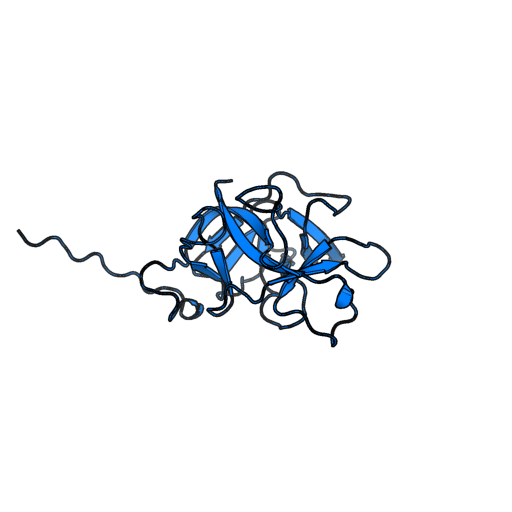7 ? 9.032 -1.693 8.924 1.00 94.62 87 ALA A O 1
ATOM 650 N N . ASN A 1 88 ? 7.559 -3.158 9.768 1.00 92.75 88 ASN A N 1
ATOM 651 C CA . ASN A 1 88 ? 8.385 -3.585 10.898 1.00 92.75 88 ASN A CA 1
ATOM 652 C C . ASN A 1 88 ? 9.661 -4.324 10.466 1.00 92.75 88 ASN A C 1
ATOM 654 O O . ASN A 1 88 ? 10.658 -4.305 11.179 1.00 92.75 88 ASN A O 1
ATOM 658 N N . SER A 1 89 ? 9.633 -5.014 9.321 1.00 86.06 89 SER A N 1
ATOM 659 C CA . SER A 1 89 ? 10.751 -5.852 8.862 1.00 86.06 89 SER A CA 1
ATOM 660 C C . SER A 1 89 ? 11.970 -5.049 8.414 1.00 86.06 89 SER A C 1
ATOM 662 O O . SER A 1 89 ? 13.087 -5.556 8.471 1.00 86.06 89 SER A O 1
ATOM 664 N N . GLU A 1 90 ? 11.753 -3.825 7.937 1.00 85.25 90 GLU A N 1
ATOM 665 C CA . GLU A 1 90 ? 12.803 -2.963 7.380 1.00 85.25 90 GLU A CA 1
ATOM 666 C C . GLU A 1 90 ? 12.916 -1.620 8.104 1.00 85.25 90 GLU A C 1
ATOM 668 O O . GLU A 1 90 ? 13.735 -0.802 7.699 1.00 85.25 90 GLU A O 1
ATOM 673 N N . ASP A 1 91 ? 12.116 -1.411 9.157 1.00 88.44 91 ASP A N 1
ATOM 674 C CA . ASP A 1 91 ? 12.006 -0.144 9.888 1.00 88.44 91 ASP A CA 1
ATOM 675 C C . ASP A 1 91 ? 11.806 1.040 8.922 1.00 88.44 91 ASP A C 1
ATOM 677 O O . ASP A 1 91 ? 12.517 2.041 8.941 1.00 88.44 91 ASP A O 1
ATOM 681 N N . SER A 1 92 ? 10.857 0.881 7.996 1.00 91.62 92 SER A N 1
ATOM 682 C CA . SER A 1 92 ? 10.593 1.826 6.908 1.00 91.62 92 SER A CA 1
ATOM 683 C C . SER A 1 92 ? 9.146 2.307 6.936 1.00 91.62 92 SER A C 1
ATOM 685 O O . SER A 1 92 ? 8.250 1.630 7.441 1.00 91.62 92 SER A O 1
ATOM 687 N N . THR A 1 93 ? 8.888 3.501 6.412 1.00 93.44 93 THR A N 1
ATOM 688 C CA . THR A 1 93 ? 7.569 4.145 6.482 1.00 93.44 93 THR A CA 1
ATOM 689 C C . THR A 1 93 ? 7.010 4.437 5.107 1.00 93.44 93 THR A C 1
ATOM 691 O O . THR A 1 93 ? 7.729 4.829 4.190 1.00 93.44 93 THR A O 1
ATOM 694 N N . ALA A 1 94 ? 5.700 4.264 4.962 1.00 91.00 94 ALA A N 1
ATOM 695 C CA . ALA A 1 94 ? 5.012 4.556 3.721 1.00 91.00 94 ALA A CA 1
ATOM 696 C C . ALA A 1 94 ? 4.949 6.067 3.471 1.00 91.00 94 ALA A C 1
ATOM 698 O O . ALA A 1 94 ? 4.453 6.832 4.309 1.00 91.00 94 ALA A O 1
ATOM 699 N N . VAL A 1 95 ? 5.416 6.491 2.295 1.00 81.75 95 VAL A N 1
ATOM 700 C CA . VAL A 1 95 ? 5.543 7.920 1.959 1.00 81.75 95 VAL A CA 1
ATOM 701 C C . VAL A 1 95 ? 5.097 8.298 0.550 1.00 81.75 95 VAL A C 1
ATOM 703 O O . VAL A 1 95 ? 4.676 9.437 0.357 1.00 81.75 95 VAL A O 1
ATOM 706 N N . SER A 1 96 ? 5.157 7.394 -0.435 1.00 66.25 96 SER A N 1
ATOM 707 C CA . SER A 1 96 ? 4.905 7.744 -1.847 1.00 66.25 96 SER A CA 1
ATOM 708 C C . SER A 1 96 ? 3.463 7.535 -2.310 1.00 66.25 96 SER A C 1
ATOM 710 O O . SER A 1 96 ? 3.043 8.170 -3.279 1.00 66.25 96 SER A O 1
ATOM 712 N N . ALA A 1 97 ? 2.645 6.787 -1.558 1.00 59.75 97 ALA A N 1
ATOM 713 C CA . ALA A 1 97 ? 1.233 6.538 -1.878 1.00 59.75 97 ALA A CA 1
ATOM 714 C C . ALA A 1 97 ? 0.320 7.794 -1.795 1.00 59.75 97 ALA A C 1
ATOM 716 O O . ALA A 1 97 ? -0.906 7.709 -1.800 1.00 59.75 97 ALA A O 1
ATOM 717 N N . VAL A 1 98 ? 0.921 8.984 -1.730 1.00 63.00 98 VAL A N 1
ATOM 718 C CA . VAL A 1 98 ? 0.289 10.305 -1.802 1.00 63.00 98 VAL A CA 1
ATOM 719 C C . VAL A 1 98 ? -0.065 10.676 -3.252 1.00 63.00 98 VAL A C 1
ATOM 721 O O . VAL A 1 98 ? -1.007 11.439 -3.475 1.00 63.00 98 VAL A O 1
ATOM 724 N N . TYR A 1 99 ? 0.661 10.150 -4.248 1.00 82.94 99 TYR A N 1
ATOM 725 C CA . TYR A 1 99 ? 0.546 10.590 -5.641 1.00 82.94 99 TYR A CA 1
ATOM 726 C C . TYR A 1 99 ? -0.103 9.536 -6.536 1.00 82.94 99 TYR A C 1
ATOM 728 O O . TYR A 1 99 ? 0.331 8.393 -6.619 1.00 82.94 99 TYR A O 1
ATOM 736 N N . SER A 1 100 ? -1.148 9.945 -7.255 1.00 88.94 100 SER A N 1
ATOM 737 C CA . SER A 1 100 ? -1.788 9.092 -8.255 1.00 88.94 100 SER A CA 1
ATOM 738 C C . SER A 1 100 ? -0.809 8.707 -9.359 1.00 88.94 100 SER A C 1
ATOM 740 O O . SER A 1 100 ? -0.108 9.553 -9.916 1.00 88.94 100 SER A O 1
ATOM 742 N N . GLY A 1 101 ? -0.831 7.428 -9.704 1.00 90.50 101 GLY A N 1
ATOM 743 C CA . GLY A 1 101 ? -0.027 6.833 -10.747 1.00 90.50 101 GLY A CA 1
ATOM 744 C C . GLY A 1 101 ? 1.352 6.392 -10.285 1.00 90.50 101 GLY A C 1
ATOM 745 O O . GLY A 1 101 ? 2.121 6.014 -11.160 1.00 90.50 101 GLY A O 1
ATOM 746 N N . TYR A 1 102 ? 1.659 6.438 -8.990 1.00 90.50 102 TYR A N 1
ATOM 747 C CA . TYR A 1 102 ? 2.933 5.990 -8.430 1.00 90.50 102 TYR A CA 1
ATOM 748 C C . TYR A 1 102 ? 2.773 4.691 -7.643 1.00 90.50 102 TYR A C 1
ATOM 750 O O . TYR A 1 102 ? 1.691 4.357 -7.147 1.00 90.50 102 TYR A O 1
ATOM 758 N N . GLU A 1 103 ? 3.872 3.960 -7.583 1.00 90.50 103 GLU A N 1
ATOM 759 C CA . GLU A 1 103 ? 4.093 2.801 -6.740 1.00 90.50 103 GLU A CA 1
ATOM 760 C C . GLU A 1 103 ? 3.865 3.127 -5.249 1.00 90.50 103 GLU A C 1
ATOM 762 O O . GLU A 1 103 ? 3.973 4.270 -4.792 1.00 90.50 103 GLU A O 1
ATOM 767 N N . PHE A 1 104 ? 3.452 2.115 -4.489 1.00 92.50 104 PHE A N 1
ATOM 768 C CA . PHE A 1 104 ? 3.253 2.219 -3.050 1.00 92.50 104 PHE A CA 1
ATOM 769 C C . PHE A 1 104 ? 4.556 1.848 -2.343 1.00 92.50 104 PHE A C 1
ATOM 771 O O . PHE A 1 104 ? 4.806 0.668 -2.095 1.00 92.50 104 PHE A O 1
ATOM 778 N N . ASP A 1 105 ? 5.325 2.857 -1.931 1.00 91.56 105 ASP A N 1
ATOM 779 C CA . ASP A 1 105 ? 6.646 2.633 -1.343 1.00 91.56 105 ASP A CA 1
ATOM 780 C C . ASP A 1 105 ? 6.765 2.986 0.121 1.00 91.56 105 ASP A C 1
ATOM 782 O O . ASP A 1 105 ? 6.115 3.894 0.660 1.00 91.56 105 ASP A O 1
ATOM 786 N N . PHE A 1 106 ? 7.738 2.301 0.700 1.00 93.19 106 PHE A N 1
ATOM 787 C CA . PHE A 1 106 ? 8.277 2.491 2.019 1.00 93.19 106 PHE A CA 1
ATOM 788 C C . PHE A 1 106 ? 9.695 3.031 1.910 1.00 93.19 106 PHE A C 1
ATOM 790 O O . PHE A 1 106 ? 10.478 2.570 1.081 1.00 93.19 106 PHE A O 1
ATOM 797 N N . MET A 1 107 ? 10.034 4.004 2.750 1.00 92.44 107 MET A N 1
ATOM 798 C CA . MET A 1 107 ? 11.353 4.625 2.769 1.00 92.44 107 MET A CA 1
ATOM 799 C C . MET A 1 107 ? 11.977 4.567 4.164 1.00 92.44 107 MET A C 1
ATOM 801 O O . MET A 1 107 ? 11.292 4.671 5.181 1.00 92.44 107 MET A O 1
ATOM 805 N N . THR A 1 108 ? 13.297 4.435 4.198 1.00 92.81 108 THR A N 1
ATOM 806 C CA . THR A 1 108 ? 14.136 4.617 5.389 1.00 92.81 108 THR A CA 1
ATOM 807 C C . THR A 1 108 ? 15.377 5.417 5.007 1.00 92.81 108 THR A C 1
ATOM 809 O O . THR A 1 108 ? 15.838 5.343 3.861 1.00 92.81 108 THR A O 1
ATOM 812 N N . ASP A 1 109 ? 15.923 6.173 5.960 1.00 90.38 109 ASP A N 1
ATOM 813 C CA . ASP A 1 109 ? 17.209 6.857 5.826 1.00 90.38 109 ASP A CA 1
ATOM 814 C C . ASP A 1 109 ? 18.263 6.334 6.835 1.00 90.38 109 ASP A C 1
ATOM 816 O O . ASP A 1 109 ? 18.009 5.371 7.564 1.00 90.38 109 ASP A O 1
ATOM 820 N N . SER A 1 110 ? 19.459 6.940 6.897 1.00 85.75 110 SER A N 1
ATOM 821 C CA . SER A 1 110 ? 20.538 6.539 7.824 1.00 85.75 110 SER A CA 1
ATOM 822 C C . SER A 1 110 ? 20.206 6.697 9.301 1.00 85.75 110 SER A C 1
ATOM 824 O O . SER A 1 110 ? 20.934 6.181 10.152 1.00 85.75 110 SER A O 1
ATOM 826 N N . LYS A 1 111 ? 19.148 7.435 9.626 1.00 86.31 111 LYS A N 1
ATOM 827 C CA . LYS A 1 111 ? 18.680 7.679 10.988 1.00 86.31 111 LYS A CA 1
ATOM 828 C C . LYS A 1 111 ? 17.480 6.802 11.344 1.00 86.31 111 LYS A C 1
ATOM 830 O O . LYS A 1 111 ? 17.088 6.818 12.510 1.00 86.31 111 LYS A O 1
ATOM 835 N N . GLY A 1 112 ? 16.949 6.037 10.387 1.00 85.31 112 GLY A N 1
ATOM 836 C CA . GLY A 1 112 ? 15.826 5.118 10.554 1.00 85.31 112 GLY A CA 1
ATOM 837 C C . GLY A 1 112 ? 14.627 5.480 9.666 1.00 85.31 112 GLY A C 1
ATOM 838 O O . GLY A 1 112 ? 14.801 6.114 8.618 1.00 85.31 112 GLY A O 1
ATOM 839 N N . PRO A 1 113 ? 13.403 5.094 10.069 1.00 84.69 113 PRO A N 1
ATOM 840 C CA . PRO A 1 113 ? 12.199 5.401 9.317 1.00 84.69 113 PRO A CA 1
ATOM 841 C C . PRO A 1 113 ? 12.030 6.907 9.142 1.00 84.69 113 PRO A C 1
ATOM 843 O O . PRO A 1 113 ? 12.157 7.688 10.089 1.00 84.69 113 PRO A O 1
ATOM 846 N N . VAL A 1 114 ? 11.678 7.321 7.927 1.00 90.31 114 VAL A N 1
ATOM 847 C CA . VAL A 1 114 ? 11.322 8.719 7.664 1.00 90.31 114 VAL A CA 1
ATOM 848 C C . VAL A 1 114 ? 9.938 9.028 8.247 1.00 90.31 114 VAL A C 1
ATOM 850 O O . VAL A 1 114 ? 9.181 8.125 8.596 1.00 90.31 114 VAL A O 1
ATOM 853 N N . THR A 1 115 ? 9.554 10.299 8.355 1.00 90.50 115 THR A N 1
ATOM 854 C CA . THR A 1 115 ? 8.207 10.648 8.838 1.00 90.50 115 THR A CA 1
ATOM 855 C C . THR A 1 115 ? 7.130 10.035 7.925 1.00 90.50 115 THR A C 1
ATOM 857 O O . THR A 1 115 ? 7.101 10.381 6.741 1.00 90.50 115 THR A O 1
ATOM 860 N N . PRO A 1 116 ? 6.233 9.164 8.434 1.00 89.06 116 PRO A N 1
ATOM 861 C CA . PRO A 1 116 ? 5.209 8.530 7.611 1.00 89.06 116 PRO A CA 1
ATOM 862 C C . PRO A 1 116 ? 4.174 9.543 7.119 1.00 89.06 116 PRO A C 1
ATOM 864 O O . PRO A 1 116 ? 3.839 10.508 7.814 1.00 89.06 116 PRO A O 1
ATOM 867 N N . ALA A 1 117 ? 3.590 9.281 5.950 1.00 90.50 117 ALA A N 1
ATOM 868 C CA . ALA A 1 117 ? 2.400 10.004 5.520 1.00 90.50 117 ALA A CA 1
ATOM 869 C C . ALA A 1 117 ? 1.205 9.594 6.399 1.00 90.50 117 ALA A C 1
ATOM 871 O O . ALA A 1 117 ? 0.833 8.425 6.430 1.00 90.50 117 ALA A O 1
ATOM 872 N N . THR A 1 118 ? 0.572 10.542 7.095 1.00 92.44 118 THR A N 1
ATOM 873 C CA . THR A 1 118 ? -0.553 10.281 8.018 1.00 92.44 118 THR A CA 1
ATOM 874 C C . THR A 1 118 ? -1.905 10.195 7.296 1.00 92.44 118 THR A C 1
ATOM 876 O O . THR A 1 118 ? -2.886 10.853 7.652 1.00 92.44 118 THR A O 1
ATOM 879 N N . ILE A 1 119 ? -1.951 9.406 6.223 1.00 93.06 119 ILE A N 1
ATOM 880 C CA . ILE A 1 119 ? -3.078 9.323 5.279 1.00 93.06 119 ILE A CA 1
ATOM 881 C C . ILE A 1 119 ? -3.769 7.957 5.249 1.00 93.06 119 ILE A C 1
ATOM 883 O O . ILE A 1 119 ? -4.723 7.780 4.488 1.00 93.06 119 ILE A O 1
ATOM 887 N N . PHE A 1 120 ? -3.278 7.004 6.038 1.00 95.00 120 PHE A N 1
ATOM 888 C CA . PHE A 1 120 ? -3.718 5.618 6.033 1.00 95.00 120 PHE A CA 1
ATOM 889 C C . PHE A 1 120 ? -4.765 5.359 7.110 1.00 95.00 120 PHE A C 1
ATOM 891 O O . PHE A 1 120 ? -4.638 5.813 8.243 1.00 95.00 120 PHE A O 1
ATOM 898 N N . CYS A 1 121 ? -5.784 4.577 6.778 1.00 95.81 121 CYS A N 1
ATOM 899 C CA . CYS A 1 121 ? -6.833 4.198 7.720 1.00 95.81 121 CYS A CA 1
ATOM 900 C C . CYS A 1 121 ? -7.242 2.753 7.474 1.00 95.81 121 CYS A C 1
ATOM 902 O O . CYS A 1 121 ? -7.343 2.328 6.330 1.00 95.81 121 CYS A O 1
ATOM 904 N N . GLY A 1 122 ? -7.528 2.002 8.528 1.00 96.19 122 GLY A N 1
ATOM 905 C CA . GLY A 1 122 ? -8.243 0.743 8.406 1.00 96.19 122 GLY A CA 1
ATOM 906 C C . GLY A 1 122 ? -9.748 0.983 8.413 1.00 96.19 122 GLY A C 1
ATOM 907 O O . GLY A 1 122 ? -10.263 1.723 9.253 1.00 96.19 122 GLY A O 1
ATOM 908 N N . VAL A 1 123 ? -10.459 0.353 7.484 1.00 95.69 123 VAL A N 1
ATOM 909 C CA . VAL A 1 123 ? -11.916 0.436 7.351 1.00 95.69 123 VAL A CA 1
ATOM 910 C C . VAL A 1 123 ? -12.485 -0.975 7.436 1.00 95.69 123 VAL A C 1
ATOM 912 O O . VAL A 1 123 ? -12.090 -1.829 6.644 1.00 95.69 123 VAL A O 1
ATOM 915 N N . PRO A 1 124 ? -13.395 -1.270 8.377 1.00 93.75 124 PRO A N 1
ATOM 916 C CA . PRO A 1 124 ? -14.065 -2.564 8.409 1.00 93.75 124 PRO A CA 1
ATOM 917 C C . PRO A 1 124 ? -14.787 -2.828 7.084 1.00 93.75 124 PRO A C 1
ATOM 919 O O . PRO A 1 124 ? -15.559 -1.986 6.627 1.00 93.75 124 PRO A O 1
ATOM 922 N N . SER A 1 125 ? -14.562 -3.998 6.490 1.00 88.06 125 SER A N 1
ATOM 923 C CA . SER A 1 125 ? -15.273 -4.445 5.291 1.00 88.06 125 SER A CA 1
ATOM 924 C C . SER A 1 125 ? -16.129 -5.662 5.623 1.00 88.06 125 SER A C 1
ATOM 926 O O . SER A 1 125 ? -15.689 -6.545 6.357 1.00 88.06 125 SER A O 1
ATOM 928 N N . GLN A 1 126 ? -17.366 -5.695 5.122 1.00 80.19 126 GLN A N 1
ATOM 929 C CA . GLN A 1 126 ? -18.244 -6.869 5.239 1.00 80.19 126 GLN A CA 1
ATOM 930 C C . GLN A 1 126 ? -18.215 -7.740 3.979 1.00 80.19 126 GLN A C 1
ATOM 932 O O . GLN A 1 126 ? -18.411 -8.949 4.075 1.00 80.19 126 GLN A O 1
ATOM 937 N N . ASP A 1 127 ? -17.930 -7.134 2.826 1.00 77.19 127 ASP A N 1
ATOM 938 C CA . ASP A 1 127 ? -18.089 -7.773 1.517 1.00 77.19 127 ASP A CA 1
ATOM 939 C C . ASP A 1 127 ? -16.752 -8.161 0.876 1.00 77.19 127 ASP A C 1
ATOM 941 O O . ASP A 1 127 ? -16.687 -9.108 0.091 1.00 77.19 127 ASP A O 1
ATOM 945 N N . ALA A 1 128 ? -15.671 -7.463 1.227 1.00 77.44 128 ALA A N 1
ATOM 946 C CA . ALA A 1 128 ? -14.339 -7.739 0.709 1.00 77.44 128 ALA A CA 1
ATOM 947 C C . ALA A 1 128 ? -13.477 -8.488 1.722 1.00 77.44 128 ALA A C 1
ATOM 949 O O . ALA A 1 128 ? -13.773 -8.540 2.919 1.00 77.44 128 ALA A O 1
ATOM 950 N N . CYS A 1 129 ? -12.382 -9.070 1.229 1.00 86.31 129 CYS A N 1
ATOM 951 C CA . CYS A 1 129 ? -11.322 -9.607 2.080 1.00 86.31 129 CYS A CA 1
ATOM 952 C C . CYS A 1 129 ? -11.775 -10.693 3.073 1.00 86.31 129 CYS A C 1
ATOM 954 O O . CYS A 1 129 ? -11.156 -10.871 4.123 1.00 86.31 129 CYS A O 1
ATOM 956 N N . GLY A 1 130 ? -12.884 -11.389 2.801 1.00 84.88 130 GLY A N 1
ATOM 957 C CA . GLY A 1 130 ? -13.452 -12.374 3.725 1.00 84.88 130 GLY A CA 1
ATOM 958 C C . GLY A 1 130 ? -13.880 -11.785 5.077 1.00 84.88 130 GLY A C 1
ATOM 959 O O . GLY A 1 130 ? -13.819 -12.491 6.081 1.00 84.88 130 GLY A O 1
ATOM 960 N N . GLY A 1 131 ? -14.263 -10.503 5.114 1.00 89.50 131 GLY A N 1
ATOM 961 C CA . GLY A 1 131 ? -14.655 -9.790 6.335 1.00 89.50 131 GLY A CA 1
ATOM 962 C C . GLY A 1 131 ? -13.494 -9.138 7.094 1.00 89.50 131 GLY A C 1
ATOM 963 O O . GLY A 1 131 ? -13.696 -8.600 8.183 1.00 89.50 131 GLY A O 1
ATOM 964 N N . ASN A 1 132 ? -12.274 -9.192 6.550 1.00 93.75 132 ASN A N 1
ATOM 965 C CA . ASN A 1 132 ? -11.142 -8.457 7.106 1.00 93.75 132 ASN A CA 1
ATOM 966 C C . ASN A 1 132 ? -11.241 -6.959 6.762 1.00 93.75 132 ASN A C 1
ATOM 968 O O . ASN A 1 132 ? -11.786 -6.605 5.713 1.00 93.75 132 ASN A O 1
ATOM 972 N N . PRO A 1 133 ? -10.700 -6.062 7.606 1.00 95.75 133 PRO A N 1
ATOM 973 C CA . PRO A 1 133 ? -10.623 -4.645 7.274 1.00 95.75 133 PRO A CA 1
ATOM 974 C C . PRO A 1 133 ? -9.806 -4.398 6.002 1.00 95.75 133 PRO A C 1
ATOM 976 O O . PRO A 1 133 ? -8.875 -5.141 5.695 1.00 95.75 133 PRO A O 1
ATOM 979 N N . VAL A 1 134 ? -10.118 -3.316 5.298 1.00 95.88 134 VAL A N 1
ATOM 980 C CA . VAL A 1 134 ? -9.355 -2.824 4.147 1.00 95.88 134 VAL A CA 1
ATOM 981 C C . VAL A 1 134 ? -8.572 -1.571 4.519 1.00 95.88 134 VAL A C 1
ATOM 983 O O . VAL A 1 134 ? -9.010 -0.771 5.347 1.00 95.88 134 VAL A O 1
ATOM 986 N N . LEU A 1 135 ? -7.409 -1.391 3.906 1.00 95.75 135 LEU A N 1
ATOM 987 C CA . LEU A 1 135 ? -6.609 -0.184 4.016 1.00 95.75 135 LEU A CA 1
ATOM 988 C C . LEU A 1 135 ? -7.170 0.881 3.065 1.00 95.75 135 LEU A C 1
ATOM 990 O O . LEU A 1 135 ? -7.355 0.639 1.874 1.00 95.75 135 LEU A O 1
ATOM 994 N N . ALA A 1 136 ? -7.412 2.070 3.596 1.00 94.75 136 ALA A N 1
ATOM 995 C CA . ALA A 1 136 ? -7.771 3.263 2.854 1.00 94.75 136 ALA A CA 1
ATOM 996 C C . ALA A 1 136 ? -6.599 4.244 2.827 1.00 94.75 136 ALA A C 1
ATOM 998 O O . ALA A 1 136 ? -5.859 4.361 3.805 1.00 94.75 136 ALA A O 1
ATOM 999 N N . ILE A 1 137 ? -6.489 4.998 1.736 1.00 92.75 137 ILE A N 1
ATOM 1000 C CA . ILE A 1 137 ? -5.590 6.145 1.600 1.00 92.75 137 ILE A CA 1
ATOM 1001 C C . ILE A 1 137 ? -6.426 7.371 1.279 1.00 92.75 137 ILE A C 1
ATOM 1003 O O . ILE A 1 137 ? -7.203 7.353 0.326 1.00 92.75 137 ILE A O 1
ATOM 1007 N N . ASN A 1 138 ? -6.274 8.442 2.062 1.00 89.81 138 ASN A N 1
ATOM 1008 C CA . ASN A 1 138 ? -7.036 9.686 1.877 1.00 89.81 138 ASN A CA 1
ATOM 1009 C C . ASN A 1 138 ? -8.556 9.442 1.761 1.00 89.81 138 ASN A C 1
ATOM 1011 O O . ASN A 1 138 ? -9.237 10.034 0.922 1.00 89.81 138 ASN A O 1
ATOM 1015 N N . GLY A 1 139 ? -9.082 8.521 2.571 1.00 90.88 139 GLY A N 1
ATOM 1016 C CA . GLY A 1 139 ? -10.500 8.165 2.555 1.00 90.88 139 GLY A CA 1
ATOM 1017 C C . GLY A 1 139 ? -10.942 7.247 1.405 1.00 90.88 139 GLY A C 1
ATOM 1018 O O . GLY A 1 139 ? -12.140 7.032 1.252 1.00 90.88 139 GLY A O 1
ATOM 1019 N N . GLN A 1 140 ? -10.024 6.710 0.595 1.00 92.75 140 GLN A N 1
ATOM 1020 C CA . GLN A 1 140 ? -10.335 5.864 -0.565 1.00 92.75 140 GLN A CA 1
ATOM 1021 C C . GLN A 1 140 ? -9.782 4.446 -0.383 1.00 92.75 140 GLN A C 1
ATOM 1023 O O . GLN A 1 140 ? -8.598 4.279 -0.098 1.00 92.75 140 GLN A O 1
ATOM 1028 N N . THR A 1 141 ? -10.615 3.422 -0.579 1.00 93.69 141 THR A N 1
ATOM 1029 C CA . THR A 1 141 ? -10.234 1.996 -0.454 1.00 93.69 141 THR A CA 1
ATOM 1030 C C . THR A 1 141 ? -10.049 1.293 -1.799 1.00 93.69 141 THR A C 1
ATOM 1032 O O . THR A 1 141 ? -9.439 0.233 -1.864 1.00 93.69 141 THR A O 1
ATOM 1035 N N . ASN A 1 142 ? -10.557 1.881 -2.882 1.00 93.25 142 ASN A N 1
ATOM 1036 C CA . ASN A 1 142 ? -10.733 1.247 -4.191 1.00 93.25 142 ASN A CA 1
ATOM 1037 C C . ASN A 1 142 ? -9.825 1.833 -5.286 1.00 93.25 142 ASN A C 1
ATOM 1039 O O . 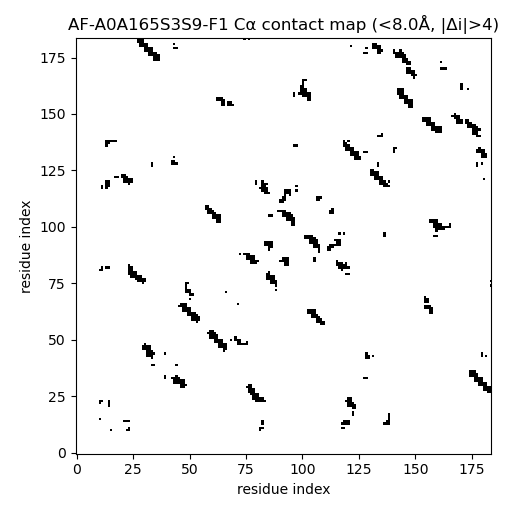ASN A 1 142 ? -10.109 1.690 -6.473 1.00 93.25 142 ASN A O 1
ATOM 1043 N N . LEU A 1 143 ? -8.754 2.526 -4.895 1.00 94.19 143 LEU A N 1
ATOM 1044 C CA . LEU A 1 143 ? -7.810 3.149 -5.824 1.00 94.19 143 LEU A CA 1
ATOM 1045 C C . LEU A 1 143 ? -6.533 2.331 -6.022 1.00 94.19 143 LEU A C 1
ATOM 1047 O O . LEU A 1 143 ? -5.621 2.794 -6.694 1.00 94.19 143 LEU A O 1
ATOM 1051 N N . PHE A 1 144 ? -6.436 1.128 -5.469 1.00 95.00 144 PHE A N 1
ATOM 1052 C CA . PHE A 1 144 ? -5.245 0.302 -5.633 1.00 95.00 144 PHE A CA 1
ATOM 1053 C C . PHE A 1 144 ? -5.331 -0.551 -6.890 1.00 95.00 144 PHE A C 1
ATOM 1055 O O . PHE A 1 144 ? -6.393 -1.033 -7.293 1.00 95.00 144 PHE A O 1
ATOM 1062 N N . SER A 1 145 ? -4.190 -0.751 -7.530 1.00 96.00 145 SER A N 1
ATOM 1063 C CA . SER A 1 145 ? -4.044 -1.701 -8.625 1.00 96.00 145 SER A CA 1
ATOM 1064 C C . SER A 1 145 ? -2.740 -2.459 -8.471 1.00 96.00 145 SER A C 1
ATOM 1066 O O . SER A 1 145 ? -1.762 -1.897 -7.989 1.00 96.00 145 SER A O 1
ATOM 1068 N N . ILE A 1 146 ? -2.720 -3.723 -8.881 1.00 95.44 146 ILE A N 1
ATOM 1069 C CA . ILE A 1 146 ? -1.461 -4.434 -9.095 1.00 95.44 146 ILE A CA 1
ATOM 1070 C C . ILE A 1 146 ? -1.109 -4.292 -10.563 1.00 95.44 146 ILE A C 1
ATOM 1072 O O . ILE A 1 146 ? -1.928 -4.639 -11.411 1.00 95.44 146 ILE A O 1
ATOM 1076 N N . CYS A 1 147 ? 0.098 -3.815 -10.847 1.00 95.31 147 CYS A N 1
ATOM 1077 C CA . CYS A 1 147 ? 0.610 -3.619 -12.196 1.00 95.31 147 CYS A CA 1
ATOM 1078 C C . CYS A 1 147 ? 1.961 -4.316 -12.358 1.00 95.31 147 CYS A C 1
ATOM 1080 O O . CYS A 1 147 ? 2.730 -4.437 -11.405 1.00 95.31 147 CYS A O 1
ATOM 1082 N N . GLN A 1 148 ? 2.265 -4.764 -13.573 1.00 95.56 148 GLN A N 1
ATOM 1083 C CA . GLN A 1 148 ? 3.580 -5.291 -13.907 1.00 95.56 148 GLN A CA 1
ATOM 1084 C C . GLN A 1 148 ? 4.561 -4.135 -14.124 1.00 95.56 148 GLN A C 1
ATOM 1086 O O . GLN A 1 148 ? 4.372 -3.317 -15.029 1.00 95.56 148 GLN A O 1
ATOM 1091 N N . ARG A 1 149 ? 5.635 -4.101 -13.333 1.00 92.62 149 ARG A N 1
ATOM 1092 C CA . ARG A 1 149 ? 6.732 -3.145 -13.487 1.00 92.62 149 ARG A CA 1
ATOM 1093 C C . ARG A 1 149 ? 7.439 -3.334 -14.829 1.00 92.62 149 ARG A C 1
ATOM 1095 O O . ARG A 1 149 ? 7.691 -4.466 -15.271 1.00 92.62 149 ARG A O 1
ATOM 1102 N N . THR A 1 150 ? 7.777 -2.226 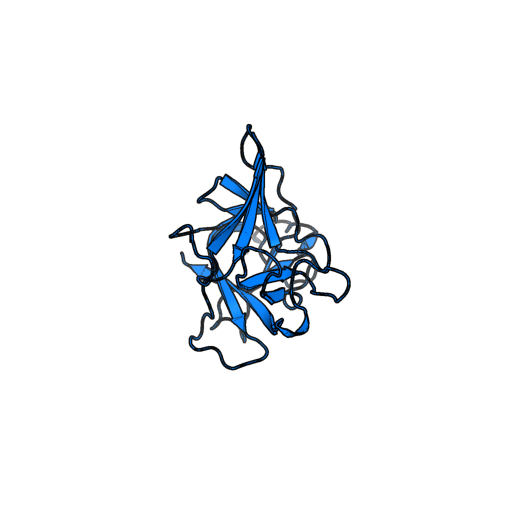-15.478 1.00 91.31 150 THR A N 1
ATOM 1103 C CA . THR A 1 150 ? 8.556 -2.200 -16.722 1.00 91.31 150 THR A CA 1
ATOM 1104 C C . THR A 1 150 ? 10.048 -2.027 -16.415 1.00 91.31 150 THR A C 1
ATOM 1106 O O . THR A 1 150 ? 10.444 -1.508 -15.375 1.00 91.31 150 THR A O 1
ATOM 1109 N N . GLY A 1 151 ? 10.912 -2.464 -17.334 1.00 85.06 151 GLY A N 1
ATOM 1110 C CA . GLY A 1 151 ? 12.366 -2.321 -17.201 1.00 85.06 151 GLY A CA 1
ATOM 1111 C C . GLY A 1 151 ? 13.090 -3.624 -16.853 1.00 85.06 151 GLY A C 1
ATOM 1112 O O . GLY A 1 151 ? 12.605 -4.714 -17.145 1.00 85.06 151 GLY A O 1
ATOM 1113 N N . GLY A 1 152 ? 14.303 -3.499 -16.299 1.00 72.75 152 GLY A N 1
ATOM 1114 C CA . GLY A 1 152 ? 15.244 -4.618 -16.133 1.00 72.75 152 GLY A CA 1
ATOM 1115 C C . GLY A 1 152 ? 14.814 -5.687 -15.122 1.00 72.75 152 GLY A C 1
ATOM 1116 O O . GLY A 1 152 ? 15.192 -6.843 -15.283 1.00 72.75 152 GLY A O 1
ATOM 1117 N N . ASN A 1 153 ? 13.990 -5.318 -14.136 1.00 80.62 153 ASN A N 1
ATOM 1118 C CA . ASN A 1 153 ? 13.414 -6.225 -13.145 1.00 80.62 153 ASN A CA 1
ATOM 1119 C C . ASN A 1 153 ? 11.890 -6.122 -13.221 1.00 80.62 153 ASN A C 1
ATOM 1121 O O . ASN A 1 153 ? 11.304 -5.171 -12.713 1.00 80.62 153 ASN A O 1
ATOM 1125 N N . SER A 1 154 ? 11.253 -7.083 -13.885 1.00 86.56 154 SER A N 1
ATOM 1126 C CA . SER A 1 154 ? 9.800 -7.091 -14.044 1.00 86.56 154 SER A CA 1
ATOM 1127 C C . SER A 1 154 ? 9.162 -7.928 -12.937 1.00 86.56 154 SER A C 1
ATOM 1129 O O . SER A 1 154 ? 9.374 -9.138 -12.868 1.00 86.56 154 SER A O 1
ATOM 1131 N N . PHE A 1 155 ? 8.382 -7.283 -12.076 1.00 91.69 155 PHE A N 1
ATOM 1132 C CA . PHE A 1 155 ? 7.596 -7.905 -11.009 1.00 91.69 155 PHE A CA 1
ATOM 1133 C C . PHE A 1 155 ? 6.262 -7.172 -10.851 1.00 91.69 155 PHE A C 1
ATOM 1135 O O . PHE A 1 155 ? 6.095 -6.069 -11.366 1.00 91.69 155 PHE A O 1
ATOM 1142 N N . ALA A 1 156 ? 5.306 -7.793 -10.163 1.00 94.19 156 ALA A N 1
ATOM 1143 C CA . ALA A 1 156 ? 4.000 -7.192 -9.932 1.00 94.19 156 ALA A CA 1
ATOM 1144 C C . ALA A 1 156 ? 3.981 -6.408 -8.610 1.00 94.19 156 ALA A C 1
ATOM 1146 O O . ALA A 1 156 ? 4.194 -6.987 -7.536 1.00 94.19 156 ALA A O 1
ATOM 1147 N N . GLU A 1 157 ? 3.697 -5.110 -8.704 1.00 94.25 157 GLU A N 1
ATOM 1148 C CA . GLU A 1 157 ? 3.730 -4.137 -7.607 1.00 94.25 157 GLU A CA 1
ATOM 1149 C C . GLU A 1 157 ? 2.394 -3.411 -7.439 1.00 94.25 157 GLU A C 1
ATOM 1151 O O . GLU A 1 157 ? 1.579 -3.351 -8.364 1.00 94.25 157 GLU A O 1
ATOM 1156 N N . VAL A 1 158 ? 2.154 -2.882 -6.241 1.00 95.31 158 VAL A N 1
ATOM 1157 C CA . VAL A 1 158 ? 0.964 -2.091 -5.929 1.00 95.31 158 VAL A CA 1
ATOM 1158 C C . VAL A 1 158 ? 1.187 -0.651 -6.374 1.00 95.31 158 VAL A C 1
ATOM 1160 O O . VAL A 1 158 ? 2.128 0.009 -5.946 1.00 95.31 158 VAL A O 1
ATOM 1163 N N . VAL A 1 159 ? 0.264 -0.147 -7.185 1.00 95.19 159 VAL A N 1
ATOM 1164 C CA . VAL A 1 159 ? 0.226 1.226 -7.683 1.00 95.19 159 VAL A CA 1
ATOM 1165 C C . VAL A 1 159 ? -1.024 1.909 -7.144 1.00 95.19 159 VAL A C 1
ATOM 1167 O O . VAL A 1 159 ? -2.136 1.377 -7.236 1.00 95.19 159 VAL A O 1
ATOM 1170 N N . TYR A 1 160 ? -0.855 3.110 -6.597 1.00 94.69 160 TYR A N 1
ATOM 1171 C CA . TYR A 1 160 ? -1.969 3.935 -6.151 1.00 94.69 160 TYR A CA 1
ATOM 1172 C C . TYR A 1 160 ? -2.529 4.758 -7.314 1.00 94.69 160 TYR A C 1
ATOM 1174 O O . TYR A 1 160 ? -1.831 5.561 -7.929 1.00 94.69 160 TYR A O 1
ATOM 1182 N N . ASN A 1 161 ? -3.815 4.579 -7.603 1.00 94.62 161 ASN A N 1
ATOM 1183 C CA . ASN A 1 161 ? -4.585 5.228 -8.661 1.00 94.62 161 ASN A CA 1
ATOM 1184 C C . ASN A 1 161 ? -3.826 5.248 -9.998 1.00 94.62 161 ASN A C 1
ATOM 1186 O O . ASN A 1 161 ? -3.425 6.319 -10.464 1.00 94.62 161 ASN A O 1
ATOM 1190 N N . ALA A 1 162 ? -3.561 4.057 -10.550 1.00 94.31 162 ALA A N 1
ATOM 1191 C CA . ALA A 1 162 ? -2.743 3.845 -11.745 1.00 94.31 162 ALA A CA 1
ATOM 1192 C C . ALA A 1 162 ? -3.217 4.683 -12.948 1.00 94.31 162 ALA A C 1
ATOM 1194 O O . ALA A 1 162 ? -4.413 4.819 -13.208 1.00 94.31 162 ALA A O 1
ATOM 1195 N N . THR A 1 163 ? -2.273 5.246 -13.710 1.00 95.12 163 THR A N 1
ATOM 1196 C CA . THR A 1 163 ? -2.565 6.110 -14.865 1.00 95.12 163 THR A CA 1
ATOM 1197 C C . THR A 1 163 ? -1.592 5.867 -16.016 1.00 95.12 163 THR A C 1
ATOM 1199 O O . THR A 1 163 ? -0.480 5.394 -15.822 1.00 95.12 163 THR A O 1
ATOM 1202 N N . SER A 1 164 ? -1.955 6.294 -17.227 1.00 93.69 164 SER A N 1
ATOM 1203 C CA . SER A 1 164 ? -1.086 6.193 -18.410 1.00 93.69 164 SER A CA 1
ATOM 1204 C C . SER A 1 164 ? 0.078 7.194 -18.431 1.00 93.69 164 SER A C 1
ATOM 1206 O O . SER A 1 164 ? 0.761 7.308 -19.446 1.00 93.69 164 SER A O 1
ATOM 1208 N N . LYS A 1 165 ? 0.255 7.999 -17.374 1.00 91.19 165 LYS A N 1
ATOM 1209 C CA . LYS A 1 165 ? 1.287 9.046 -17.307 1.00 91.19 165 LYS A CA 1
ATOM 1210 C C . LYS A 1 165 ? 2.604 8.556 -16.709 1.00 91.19 165 LYS A C 1
ATOM 1212 O O . LYS A 1 165 ? 3.601 9.258 -16.848 1.00 91.19 165 LYS A O 1
ATOM 1217 N N . ASN A 1 166 ? 2.606 7.400 -16.049 1.00 89.00 166 ASN A N 1
ATOM 1218 C CA . ASN A 1 166 ? 3.808 6.802 -15.485 1.00 89.00 166 ASN A CA 1
ATOM 1219 C C . ASN A 1 166 ? 4.263 5.649 -16.387 1.00 89.00 166 ASN A C 1
ATOM 1221 O O . ASN A 1 166 ? 3.467 4.787 -16.749 1.00 89.00 166 ASN A O 1
ATOM 1225 N N . SER A 1 167 ? 5.534 5.661 -16.780 1.00 91.25 167 SER A N 1
ATOM 1226 C CA . SER A 1 167 ? 6.136 4.610 -17.600 1.00 91.25 167 SER A CA 1
ATOM 1227 C C . SER A 1 167 ? 6.758 3.478 -16.782 1.00 91.25 167 SER A C 1
ATOM 1229 O O . SER A 1 167 ? 7.271 2.547 -17.394 1.00 91.25 167 SER A O 1
ATOM 1231 N N . GLY A 1 168 ? 6.759 3.563 -15.446 1.00 91.06 168 GLY A N 1
ATOM 1232 C CA . GLY A 1 168 ? 7.342 2.575 -14.528 1.00 91.06 168 GLY A CA 1
ATOM 1233 C C . GLY A 1 168 ? 6.597 1.238 -14.476 1.00 91.06 168 GLY A C 1
ATOM 1234 O O . GLY A 1 168 ? 7.169 0.235 -14.067 1.00 91.06 168 GLY A O 1
ATOM 1235 N N . TYR A 1 169 ? 5.362 1.188 -14.975 1.00 93.94 169 TYR A N 1
ATOM 1236 C CA . TYR A 1 169 ? 4.570 -0.034 -15.097 1.00 93.94 169 TYR A CA 1
ATOM 1237 C C . TYR A 1 169 ? 3.799 -0.080 -16.417 1.00 93.94 169 TYR A C 1
ATOM 1239 O O . TYR A 1 169 ? 3.576 0.933 -17.082 1.00 93.94 169 TYR A O 1
ATOM 1247 N N . ASP A 1 170 ? 3.376 -1.282 -16.799 1.00 95.56 170 ASP A N 1
ATOM 1248 C CA . ASP A 1 170 ? 2.498 -1.506 -17.940 1.00 95.56 170 ASP A CA 1
ATOM 1249 C C . ASP A 1 170 ? 1.037 -1.363 -17.504 1.00 95.56 170 ASP A C 1
ATOM 1251 O O . ASP A 1 170 ? 0.474 -2.258 -16.870 1.00 95.56 170 ASP A O 1
ATOM 1255 N N . LEU A 1 171 ? 0.396 -0.251 -17.878 1.00 95.88 171 LEU A N 1
ATOM 1256 C CA . LEU A 1 171 ? -1.005 0.009 -17.537 1.00 95.88 171 LEU A CA 1
ATOM 1257 C C . LEU A 1 171 ? -1.955 -1.093 -18.033 1.00 95.88 171 LEU A C 1
ATOM 1259 O O . LEU A 1 171 ? -2.972 -1.354 -17.396 1.00 95.88 171 LEU A O 1
ATOM 1263 N N . SER A 1 172 ? -1.639 -1.751 -19.152 1.00 95.62 172 SER A N 1
ATOM 1264 C CA . SER A 1 172 ? -2.493 -2.805 -19.711 1.00 95.62 172 SER A CA 1
ATOM 1265 C C . SER A 1 172 ? -2.481 -4.095 -18.886 1.00 95.62 172 SER A C 1
ATOM 1267 O O . SER A 1 172 ? -3.408 -4.897 -18.986 1.00 95.62 172 SER A O 1
ATOM 1269 N N . SER A 1 173 ? -1.462 -4.268 -18.041 1.00 94.75 173 SER A N 1
ATOM 1270 C CA . SER A 1 173 ? -1.352 -5.379 -17.093 1.00 94.75 173 SER A CA 1
ATOM 1271 C C . SER A 1 173 ? -2.078 -5.122 -15.768 1.00 94.75 173 SER A C 1
ATOM 1273 O O . SER A 1 173 ? -2.250 -6.050 -14.976 1.00 94.75 173 SER A O 1
ATOM 1275 N N . CYS A 1 174 ? -2.483 -3.873 -15.512 1.00 95.50 174 CYS A N 1
ATOM 1276 C CA . CYS A 1 174 ? -3.040 -3.480 -14.230 1.00 95.50 174 CYS A CA 1
ATOM 1277 C C . CYS A 1 174 ? -4.428 -4.081 -13.998 1.00 95.50 174 CYS A C 1
ATOM 1279 O O . CYS A 1 174 ? -5.297 -4.038 -14.871 1.00 95.50 174 CYS A O 1
ATOM 1281 N N . TYR A 1 175 ? -4.670 -4.547 -12.778 1.00 95.44 175 TYR A N 1
ATOM 1282 C CA . TYR A 1 175 ? -6.005 -4.916 -12.314 1.00 95.44 175 TYR A CA 1
ATOM 1283 C C . TYR A 1 175 ? -6.284 -4.327 -10.936 1.00 95.44 175 TYR A C 1
ATOM 1285 O O . TYR A 1 175 ? -5.384 -4.198 -10.103 1.00 95.44 175 TYR A O 1
ATOM 1293 N N . SER A 1 176 ? -7.544 -3.962 -10.704 1.00 95.44 176 SER A N 1
ATOM 1294 C CA . SER A 1 176 ? -7.964 -3.328 -9.459 1.00 95.44 176 SER A CA 1
ATOM 1295 C C . SER A 1 176 ? -7.942 -4.319 -8.301 1.00 95.44 176 SER A C 1
ATOM 1297 O O . SER A 1 176 ? -8.357 -5.478 -8.432 1.00 95.44 176 SER A O 1
ATOM 1299 N N . VAL A 1 177 ? -7.462 -3.836 -7.159 1.00 95.44 177 VAL A N 1
ATOM 1300 C CA . VAL A 1 177 ? -7.410 -4.592 -5.912 1.00 95.44 177 VAL A CA 1
ATOM 1301 C C . VAL A 1 177 ? -7.880 -3.732 -4.748 1.00 95.44 177 VAL A C 1
ATOM 1303 O O . VAL A 1 177 ? -7.839 -2.505 -4.804 1.00 95.44 177 VAL A O 1
ATOM 1306 N N . GLU A 1 178 ? -8.280 -4.390 -3.673 1.00 95.25 178 GLU A N 1
ATOM 1307 C CA . GLU A 1 178 ? -8.362 -3.793 -2.345 1.00 95.25 178 GLU A CA 1
ATOM 1308 C C . GLU A 1 178 ? -7.254 -4.376 -1.473 1.00 95.25 178 GLU A C 1
ATOM 1310 O O . GLU A 1 178 ? -6.900 -5.551 -1.594 1.00 95.25 178 GLU A O 1
ATOM 1315 N N . LEU A 1 179 ? -6.680 -3.548 -0.604 1.00 95.62 179 LEU A N 1
ATOM 1316 C CA . LEU A 1 179 ? -5.621 -3.978 0.301 1.00 95.62 179 LEU A CA 1
ATOM 1317 C C . LEU A 1 179 ? -6.241 -4.421 1.622 1.00 95.62 179 LEU A C 1
ATOM 1319 O O . LEU A 1 179 ? -6.720 -3.591 2.387 1.00 95.62 179 LEU A O 1
ATOM 1323 N N . CYS A 1 180 ? -6.240 -5.717 1.898 1.00 95.75 180 CYS A N 1
ATOM 1324 C CA . CYS A 1 180 ? -6.796 -6.269 3.121 1.00 95.75 180 CYS A CA 1
ATOM 1325 C C . CYS A 1 180 ? -5.760 -6.297 4.240 1.00 95.75 180 CYS A C 1
ATOM 1327 O O . CYS A 1 180 ? -4.614 -6.708 4.041 1.00 95.75 180 CYS A O 1
ATOM 1329 N N . ILE A 1 181 ? -6.213 -5.946 5.435 1.00 96.31 181 ILE A N 1
ATOM 1330 C CA . ILE A 1 181 ? -5.481 -6.014 6.692 1.00 96.31 181 ILE A CA 1
ATOM 1331 C C . ILE A 1 181 ? -5.813 -7.354 7.347 1.00 96.31 181 ILE A C 1
ATOM 1333 O O . ILE A 1 181 ? -6.929 -7.553 7.822 1.00 96.31 181 ILE A O 1
ATOM 1337 N N . VAL A 1 182 ? -4.851 -8.273 7.380 1.00 95.06 182 VAL A N 1
ATOM 1338 C CA . VAL A 1 182 ? -5.019 -9.609 7.973 1.00 95.06 182 VAL A CA 1
ATOM 1339 C C . VAL A 1 182 ? -4.092 -9.786 9.173 1.00 95.06 182 VAL A C 1
ATOM 1341 O O . VAL A 1 182 ? -3.066 -9.115 9.280 1.00 95.06 182 VAL A O 1
ATOM 1344 N N . SER A 1 183 ? -4.436 -10.685 10.094 1.00 92.31 183 SER A N 1
ATOM 1345 C CA . SER A 1 183 ? -3.537 -11.038 11.198 1.00 92.31 183 SER A CA 1
ATOM 1346 C C . SER A 1 183 ? -2.232 -11.623 10.651 1.00 92.31 183 SER A C 1
ATOM 1348 O O . SER A 1 183 ? -2.293 -12.551 9.840 1.00 92.31 183 SER A O 1
ATOM 1350 N N . ALA A 1 184 ? -1.095 -11.077 11.091 1.00 83.06 184 ALA A N 1
ATOM 1351 C CA . ALA A 1 184 ? 0.232 -11.606 10.781 1.00 83.06 184 ALA A CA 1
ATOM 1352 C C . ALA A 1 184 ? 0.580 -12.844 11.621 1.00 83.06 184 ALA A C 1
ATOM 1354 O O . ALA A 1 184 ? 0.082 -12.943 12.768 1.00 83.06 184 ALA A O 1
#